Protein AF-0000000069143163 (afdb_homodimer)

Radius of gyration: 19.83 Å; Cα contacts (8 Å, |Δi|>4): 509; chains: 2; bounding box: 56×60×45 Å

Organism: Gadus morhua (NCBI:txid8049)

InterPro domains:
  IPR002759 RNase P subunit Pop5/Rpp14/Rnp2-like [PF01900] (7-114)
  IPR016819 Ribonuclease P/MRP protein subunit Pop5 [PIRSF023803] (1-152)
  IPR038085 RNase P subunit Pop5/Rpp14/Rnp2-like domain superfamily [G3DSA:3.30.70.3250] (1-120)
  IPR038085 RNase P subunit Pop5/Rpp14/Rnp2-like domain superfamily [SSF160350] (1-119)

Sequence (320 aa):
MVRVKSRYLLCEINISVPSNRLLLEDRPIFSAVKDAVASMHGDYGAAQCSIGFSVKYVNALTGIMLIRCPKSSYRLIWSALPFVTSVELKGRKIPLFLNCLHVGGTIRTCQKFLVRYNTQQLHRMLPQCKTTDEKTHVRRAILRSSTKMLKGKEHKDESDMVRVKSRYLLCEINISVPSNRLLLEDRPIFSAVKDAVASMHGDYGAAQCSIGFSVKYVNALTGIMLIRCPKSSYRLIWSALPFVTSVELKGRKIPLFLNCLHVGGTIRTCQKFLVRYNTQQLHRMLPQCKTTDEKTHVRRAILRSSTKMLKGKEHKDESD

Secondary structure (DSSP, 8-state):
-----EEEEEEEEE-SSGGGGGG--HHHHHHHHHHHHHHHHHHHHHHHHHSS-EEEEEETTTTEEEEEEEGGGHHHHHHHGGG--EEEETTEEEE-EEEEEEEESSHHHHHHHHHHHHHHHHHHHGGG--SHHHHHHHHHHHHHHHHHHHHHHHHHTTT-/-----EEEEEEEEE-SSGGGGGG--HHHHHHHHHHHHHHHHHHHHHHHHTSS-EEEEEETTTTEEEEEEEGGGHHHHHHHGGG--EEEETTEEEE-EEEEEEEESSHHHHHHHHHHHHHHHHHHHGGG--SHHHHHHHHHHHHHHHHHHHHHHHHHHTT-

Foldseek 3Di:
DPPFFKKKWKKAKFAPDLVCLVQDDFVQVLVLLLVLLCVVPNPVSNVQCVPFWGWLDAQSNRRITMIMGGPVCVVSSVVSQQVRQWTQGPNDTGGIGMGTDDMDRDLVVVLVVLVVVLVVVLVVCQVVDDDPVSNVSSVVSSVVVSVVSVVSVVVVVVVD/DPPFFKKKWKKAKFAPDLVCLVQDDFVQVLVLLLVLLCVVPNPVSNVQCVPFWGWLDAQSNGRITMIMGGPVCVVSSVVRQQVRQWTAGPNDTGGIGMDGDDMDRDLVVVLVVLVVVLVVVLVVCQVVDDDPVSNVSSNVSSVVVSVVSVVSVVVVVVVD

pLDDT: mean 88.45, std 13.36, range [34.38, 97.94]

Solvent-accessible surface area (backbone atoms only — not comparable to full-atom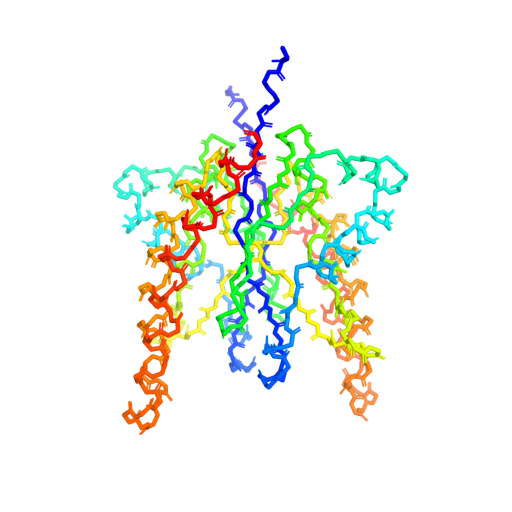 values): 17149 Å² total; per-residue (Å²): 127,83,78,74,59,47,29,28,40,34,30,37,50,45,54,89,56,67,80,60,32,72,66,60,54,60,66,40,49,46,51,32,50,43,52,28,18,25,72,74,51,34,68,63,35,39,54,52,48,72,49,66,43,44,64,70,41,74,37,35,83,71,23,41,33,35,35,36,23,33,53,90,49,38,65,61,52,55,65,22,38,73,64,30,53,46,34,61,49,96,89,36,81,42,63,35,40,46,41,65,66,45,81,23,77,41,69,65,56,43,38,57,49,40,46,56,50,41,53,53,48,47,66,64,48,48,79,72,43,88,45,68,66,52,38,50,48,53,51,50,48,48,58,47,52,50,55,46,65,54,50,54,50,64,60,52,62,68,71,103,126,82,79,74,57,48,28,28,41,34,31,38,49,45,52,88,56,67,81,56,32,73,66,60,56,56,64,42,50,45,51,33,50,43,50,29,20,25,72,74,50,34,70,62,35,38,54,51,48,72,50,65,45,45,64,70,41,73,38,35,84,71,23,40,32,34,34,37,24,32,52,91,50,37,65,59,52,56,62,22,39,73,64,31,54,48,34,61,50,95,91,36,79,43,61,34,40,48,43,65,66,44,81,22,76,41,69,67,55,42,42,57,50,39,48,56,49,41,53,53,49,48,67,64,48,50,77,71,43,90,44,68,68,53,37,50,51,53,52,49,46,48,57,48,52,50,58,46,65,55,51,53,49,63,60,51,62,69,71,101

Nearest PDB structures (foldseek):
  6ahu-assembly1_E  TM=8.280E-01  e=4.852E-15  Homo sapiens
  7c7a-assembly1_E  TM=8.354E-01  e=6.011E-10  Saccharomyces cerevisiae S288C
  6w6v-assembly1_E  TM=7.276E-01  e=1.226E-09  Saccharomyces cerevisiae S288C
  6ahu-assembly1_H  TM=7.963E-01  e=3.781E-06  Homo sapiens
  1q2l-assembly1_A  TM=2.413E-01  e=3.857E-01  Escherichia coli str. K-12 substr. W3110

Structure (mmCIF, N/CA/C/O backbone):
data_AF-0000000069143163-model_v1
#
loop_
_entity.id
_entity.type
_entity.pdbx_description
1 polymer 'Ribonuclease P/MRP protein subunit POP5'
#
loop_
_atom_site.group_PDB
_atom_site.id
_atom_site.type_symbol
_atom_site.label_atom_id
_atom_site.label_alt_id
_atom_site.label_comp_id
_atom_site.label_asym_id
_atom_site.label_entity_id
_atom_site.label_seq_id
_atom_site.pdbx_PDB_ins_code
_atom_site.Cartn_x
_atom_site.Cartn_y
_atom_site.Cartn_z
_atom_site.occupancy
_atom_site.B_iso_or_equiv
_atom_site.auth_seq_id
_atom_site.auth_comp_id
_atom_site.auth_asym_id
_atom_site.auth_atom_id
_atom_site.pdbx_PDB_model_num
ATOM 1 N N . MET A 1 1 ? 28.953 -1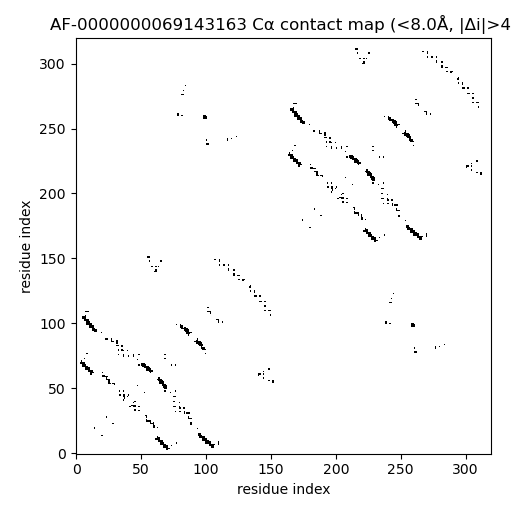5.82 -10.555 1 46.81 1 MET A N 1
ATOM 2 C CA . MET A 1 1 ? 27.609 -15.414 -10.961 1 46.81 1 MET A CA 1
ATOM 3 C C . MET A 1 1 ? 27.234 -14.07 -10.336 1 46.81 1 MET A C 1
ATOM 5 O O . MET A 1 1 ? 27.438 -13.859 -9.141 1 46.81 1 MET A O 1
ATOM 9 N N . VAL A 1 2 ? 27.25 -13.031 -11.125 1 61.03 2 VAL A N 1
ATOM 10 C CA . VAL A 1 2 ? 27 -11.695 -10.586 1 61.03 2 VAL A CA 1
ATOM 11 C C . VAL A 1 2 ? 25.703 -11.688 -9.789 1 61.03 2 VAL A C 1
ATOM 13 O O . VAL A 1 2 ? 24.656 -12.086 -10.297 1 61.03 2 VAL A O 1
ATOM 16 N N . ARG A 1 3 ? 25.922 -11.703 -8.625 1 69.62 3 ARG A N 1
ATOM 17 C CA . ARG A 1 3 ? 24.75 -11.656 -7.758 1 69.62 3 ARG A CA 1
ATOM 18 C C . ARG A 1 3 ? 23.797 -10.531 -8.172 1 69.62 3 ARG A C 1
ATOM 20 O O . ARG A 1 3 ? 24.172 -9.359 -8.133 1 69.62 3 ARG A O 1
ATOM 27 N N . VAL A 1 4 ? 22.781 -10.852 -8.828 1 82.25 4 VAL A N 1
ATOM 28 C CA . VAL A 1 4 ? 21.781 -9.859 -9.227 1 82.25 4 VAL A CA 1
ATOM 29 C C . VAL A 1 4 ? 20.969 -9.422 -8.016 1 82.25 4 VAL A C 1
ATOM 31 O O . VAL A 1 4 ? 20.422 -10.258 -7.285 1 82.25 4 VAL A O 1
ATOM 34 N N . LYS A 1 5 ? 21.156 -8.203 -7.688 1 93.06 5 LYS A N 1
ATOM 35 C CA . LYS A 1 5 ? 20.375 -7.641 -6.59 1 93.06 5 LYS A CA 1
ATOM 36 C C . LYS A 1 5 ? 18.875 -7.738 -6.875 1 93.06 5 LYS A C 1
ATOM 38 O O . LYS A 1 5 ? 18.453 -7.641 -8.023 1 93.06 5 LYS A O 1
ATOM 43 N N . SER A 1 6 ? 18.094 -8 -5.824 1 95.62 6 SER A N 1
ATOM 44 C CA . SER A 1 6 ? 16.641 -8.156 -5.961 1 95.62 6 SER A CA 1
ATOM 45 C C . SER A 1 6 ? 15.898 -7.102 -5.156 1 95.62 6 SER A C 1
ATOM 47 O O . SER A 1 6 ? 16.469 -6.457 -4.277 1 95.62 6 SER A O 1
ATOM 49 N N . ARG A 1 7 ? 14.688 -6.836 -5.633 1 97.31 7 ARG A N 1
ATOM 50 C CA . ARG A 1 7 ? 13.703 -6.102 -4.848 1 97.31 7 ARG A CA 1
ATOM 51 C C . ARG A 1 7 ? 12.508 -6.984 -4.496 1 97.31 7 ARG A C 1
ATOM 53 O O . ARG A 1 7 ? 12.172 -7.906 -5.242 1 97.31 7 ARG A O 1
ATOM 60 N N . TYR A 1 8 ? 12 -6.629 -3.348 1 96.94 8 TYR A N 1
ATOM 61 C CA . TYR A 1 8 ? 10.82 -7.328 -2.848 1 96.94 8 TYR A CA 1
ATOM 62 C C . TYR A 1 8 ? 9.648 -6.375 -2.695 1 96.94 8 TYR A C 1
ATOM 64 O O . TYR A 1 8 ? 9.742 -5.371 -1.984 1 96.94 8 TYR A O 1
ATOM 72 N N . LEU A 1 9 ? 8.586 -6.676 -3.393 1 97.81 9 LEU A N 1
ATOM 73 C CA . LEU A 1 9 ? 7.359 -5.891 -3.318 1 97.81 9 LEU A CA 1
ATOM 74 C C . LEU A 1 9 ? 6.332 -6.578 -2.428 1 97.81 9 LEU A C 1
ATOM 76 O O . LEU A 1 9 ? 5.863 -7.676 -2.742 1 97.81 9 LEU A O 1
ATOM 80 N N . LEU A 1 10 ? 6.055 -5.957 -1.292 1 97.94 10 LEU A N 1
ATOM 81 C CA . LEU A 1 10 ? 4.961 -6.387 -0.427 1 97.94 10 LEU A CA 1
ATOM 82 C C . LEU A 1 10 ? 3.637 -5.789 -0.886 1 97.94 10 LEU A C 1
ATOM 84 O O . LEU A 1 10 ? 3.473 -4.566 -0.889 1 97.94 10 LEU A O 1
ATOM 88 N N . CYS A 1 11 ? 2.682 -6.664 -1.212 1 97.38 11 CYS A N 1
ATOM 89 C CA . CYS A 1 11 ? 1.434 -6.195 -1.807 1 97.38 11 CYS A CA 1
ATOM 90 C C . CYS A 1 11 ? 0.229 -6.77 -1.07 1 97.38 11 CYS A C 1
ATOM 92 O O . CYS A 1 11 ? 0.362 -7.73 -0.308 1 97.38 11 CYS A O 1
ATOM 94 N N . GLU A 1 12 ? -0.863 -6.141 -1.276 1 95.62 12 GLU A N 1
ATOM 95 C CA . GLU A 1 12 ? -2.176 -6.605 -0.833 1 95.62 12 GLU A CA 1
ATOM 96 C C . GLU A 1 12 ? -3.113 -6.82 -2.018 1 95.62 12 GLU A C 1
ATOM 98 O O . GLU A 1 12 ? -3.236 -5.953 -2.883 1 95.62 12 GLU A O 1
ATOM 103 N N . ILE A 1 13 ? -3.727 -7.945 -2.027 1 95.38 13 ILE A N 1
ATOM 104 C CA . ILE A 1 13 ? -4.734 -8.281 -3.027 1 95.38 13 ILE A CA 1
ATOM 105 C C . ILE A 1 13 ? -6.125 -7.945 -2.492 1 95.38 13 ILE A C 1
ATOM 107 O O . ILE A 1 13 ? -6.527 -8.445 -1.438 1 95.38 13 ILE A O 1
ATOM 111 N N . ASN A 1 14 ? -6.824 -7.148 -3.182 1 91.19 14 ASN A N 1
ATOM 112 C CA . ASN A 1 14 ? -8.18 -6.766 -2.789 1 91.19 14 ASN A CA 1
ATOM 113 C C . ASN A 1 14 ? -9.227 -7.414 -3.688 1 91.19 14 ASN A C 1
ATOM 115 O O . ASN A 1 14 ? -9.266 -7.16 -4.891 1 91.19 14 ASN A O 1
ATOM 119 N N . ILE A 1 15 ? -10 -8.211 -3.07 1 89.56 15 ILE A N 1
ATOM 120 C CA . ILE A 1 15 ? -11.102 -8.891 -3.752 1 89.56 15 ILE A CA 1
ATOM 121 C C . ILE A 1 15 ? -12.43 -8.492 -3.121 1 89.56 15 ILE A C 1
ATOM 123 O O . ILE A 1 15 ? -12.57 -8.508 -1.896 1 89.56 15 ILE A O 1
ATOM 127 N N . SER A 1 16 ? -13.367 -8.117 -3.938 1 81.38 16 SER A N 1
ATOM 128 C CA . SER A 1 16 ? -14.633 -7.59 -3.432 1 81.38 16 SER A CA 1
ATOM 129 C C . SER A 1 16 ? -15.469 -8.688 -2.783 1 81.38 16 SER A C 1
ATOM 131 O O . SER A 1 16 ? -16.203 -8.438 -1.822 1 81.38 16 SER A O 1
ATOM 133 N N . VAL A 1 17 ? -15.383 -9.938 -3.301 1 85.62 17 VAL A N 1
ATOM 134 C CA . VAL A 1 17 ? -16.109 -11.07 -2.732 1 85.62 17 VAL A CA 1
ATOM 135 C C . VAL A 1 17 ? -15.172 -11.906 -1.864 1 85.62 17 VAL A C 1
ATOM 137 O O . VAL A 1 17 ? -14.359 -12.68 -2.381 1 85.62 17 VAL A O 1
ATOM 140 N N . PRO A 1 18 ? -15.359 -11.891 -0.601 1 81.56 18 PRO A N 1
ATOM 141 C CA . PRO A 1 18 ? -14.398 -12.477 0.332 1 81.56 18 PRO A CA 1
ATOM 142 C C . PRO A 1 18 ? -14.227 -13.977 0.132 1 81.56 18 PRO A C 1
ATOM 144 O O . PRO A 1 18 ? -13.117 -14.508 0.306 1 81.56 18 PRO A O 1
ATOM 147 N N . SER A 1 19 ? -15.25 -14.633 -0.234 1 85.5 19 SER A N 1
ATOM 148 C CA . SER A 1 19 ? -15.148 -16.078 -0.41 1 85.5 19 SER A CA 1
ATOM 149 C C . SER A 1 19 ? -14.188 -16.438 -1.539 1 85.5 19 SER A C 1
ATOM 151 O O . SER A 1 19 ? -13.633 -17.531 -1.566 1 85.5 19 SER A O 1
ATOM 153 N N . ASN A 1 20 ? -13.945 -15.531 -2.48 1 89.75 20 ASN A N 1
ATOM 154 C CA . ASN A 1 20 ? -13.031 -15.766 -3.598 1 89.75 20 ASN A CA 1
ATOM 155 C C . ASN A 1 20 ? -11.578 -15.703 -3.154 1 89.75 20 ASN A C 1
ATOM 157 O O . ASN A 1 20 ? -10.688 -16.172 -3.863 1 89.75 20 ASN A O 1
ATOM 161 N N . ARG A 1 21 ? -11.328 -15.164 -1.945 1 86.38 21 ARG A N 1
ATOM 162 C CA . ARG A 1 21 ? -9.969 -14.992 -1.44 1 86.38 21 ARG A CA 1
ATOM 163 C C . ARG A 1 21 ? -9.289 -16.344 -1.225 1 86.38 21 ARG A C 1
ATOM 165 O O . ARG A 1 21 ? -8.086 -16.484 -1.457 1 86.38 21 ARG A O 1
ATOM 172 N N . LEU A 1 22 ? -10.055 -17.281 -0.914 1 86.12 22 LEU A N 1
ATOM 173 C CA . LEU A 1 22 ? -9.5 -18.594 -0.605 1 86.12 22 LEU A CA 1
ATOM 174 C C . LEU A 1 22 ? -9.031 -19.297 -1.874 1 86.12 22 LEU A C 1
ATOM 176 O O . LEU A 1 22 ? -8.289 -20.281 -1.807 1 86.12 22 LEU A O 1
ATOM 180 N N . LEU A 1 23 ? -9.398 -18.766 -2.984 1 90.5 23 LEU A N 1
ATOM 181 C CA . LEU A 1 23 ? -9.062 -19.375 -4.262 1 90.5 23 LEU A CA 1
ATOM 182 C C . LEU A 1 23 ? -7.723 -18.875 -4.781 1 90.5 23 LEU A C 1
ATOM 184 O O . LEU A 1 23 ? -7.16 -19.438 -5.727 1 90.5 23 LEU A O 1
ATOM 188 N N . LEU A 1 24 ? -7.121 -17.922 -4.098 1 91.56 24 LEU A N 1
ATOM 189 C CA . LEU A 1 24 ? -5.922 -17.266 -4.605 1 91.56 24 LEU A CA 1
ATOM 190 C C . LEU A 1 24 ? -4.742 -18.234 -4.629 1 91.56 24 LEU A C 1
ATOM 192 O O . LEU A 1 24 ? -4.531 -18.984 -3.678 1 91.56 24 LEU A O 1
ATOM 196 N N . GLU A 1 25 ? -4.117 -18.172 -5.844 1 92.19 25 GLU A N 1
ATOM 197 C CA . GLU A 1 25 ? -2.916 -18.984 -6.043 1 92.19 25 GLU A CA 1
ATOM 198 C C . GLU A 1 25 ? -1.804 -18.156 -6.695 1 92.19 25 GLU A C 1
ATOM 200 O O . GLU A 1 25 ? -2.074 -17.172 -7.379 1 92.19 25 GLU A O 1
ATOM 205 N N . ASP A 1 26 ? -0.485 -18.703 -6.562 1 92.69 26 ASP A N 1
ATOM 206 C CA . ASP A 1 26 ? 0.69 -17.969 -7.027 1 92.69 26 ASP A CA 1
ATOM 207 C C . ASP A 1 26 ? 0.716 -17.891 -8.555 1 92.69 26 ASP A C 1
ATOM 209 O O . ASP A 1 26 ? 0.963 -16.828 -9.117 1 92.69 26 ASP A O 1
ATOM 213 N N . ARG A 1 27 ? 0.391 -18.922 -9.258 1 94.25 27 ARG A N 1
ATOM 214 C CA . ARG A 1 27 ? 0.583 -19 -10.703 1 94.25 27 ARG A CA 1
ATOM 215 C C . ARG A 1 27 ? -0.361 -18.047 -11.43 1 94.25 27 ARG A C 1
ATOM 217 O O . ARG A 1 27 ? 0.059 -17.297 -12.32 1 94.25 27 ARG A O 1
ATOM 224 N N . PRO A 1 28 ? -1.67 -18.078 -11.062 1 96 28 PRO A N 1
ATOM 225 C CA . PRO A 1 28 ? -2.566 -17.141 -11.734 1 96 28 PRO A CA 1
ATOM 226 C C . PRO A 1 28 ? -2.182 -15.68 -11.484 1 96 28 PRO A C 1
ATOM 228 O O . PRO A 1 28 ? -2.322 -14.844 -12.375 1 96 28 PRO A O 1
ATOM 231 N N . ILE A 1 29 ? -1.688 -15.422 -10.312 1 96.31 29 ILE A N 1
ATOM 232 C CA . ILE A 1 29 ? -1.286 -14.062 -9.992 1 96.31 29 ILE A CA 1
ATOM 233 C C . ILE A 1 29 ? -0.047 -13.68 -10.797 1 96.31 29 ILE A C 1
ATOM 235 O O . ILE A 1 29 ? 0.038 -12.57 -11.336 1 96.31 29 ILE A O 1
ATOM 239 N N . PHE A 1 30 ? 0.883 -14.586 -10.891 1 96.75 30 PHE A N 1
ATOM 240 C CA . PHE A 1 30 ? 2.074 -14.391 -11.711 1 96.75 30 PHE A CA 1
ATOM 241 C C . PHE A 1 30 ? 1.692 -14.047 -13.148 1 96.75 30 PHE A C 1
ATOM 243 O O . PHE A 1 30 ? 2.211 -13.086 -13.711 1 96.75 30 PHE A O 1
ATOM 250 N N . SER A 1 31 ? 0.806 -14.766 -13.742 1 96.56 31 SER A N 1
ATOM 251 C CA . SER A 1 31 ? 0.376 -14.57 -15.125 1 96.56 31 SER A CA 1
ATOM 252 C C . SER A 1 31 ? -0.322 -13.227 -15.297 1 96.56 31 SER A C 1
ATOM 254 O O . SER A 1 31 ? -0.101 -12.531 -16.297 1 96.56 31 SER A O 1
ATOM 256 N N . ALA A 1 32 ? -1.157 -12.922 -14.312 1 97.25 32 ALA A N 1
ATOM 257 C CA . ALA A 1 32 ? -1.884 -11.664 -14.383 1 97.25 32 ALA A CA 1
ATOM 258 C C . ALA A 1 32 ? -0.925 -10.477 -14.344 1 97.25 32 ALA A C 1
ATOM 260 O O . ALA A 1 32 ? -1.095 -9.508 -15.086 1 97.25 32 ALA A O 1
ATOM 261 N N . VAL A 1 33 ? 0.103 -10.562 -13.547 1 97.75 33 VAL A N 1
ATOM 262 C CA . VAL A 1 33 ? 1.081 -9.484 -13.438 1 97.75 33 VAL A CA 1
ATOM 263 C C . VAL A 1 33 ? 1.921 -9.414 -14.711 1 97.75 33 VAL A C 1
ATOM 265 O O . VAL A 1 33 ? 2.156 -8.328 -15.25 1 97.75 33 VAL A O 1
ATOM 268 N N . LYS A 1 34 ? 2.32 -10.555 -15.172 1 97.06 34 LYS A N 1
ATOM 269 C CA . LYS A 1 34 ? 3.096 -10.609 -16.406 1 97.06 34 LYS A CA 1
ATOM 270 C C . LYS A 1 34 ? 2.322 -10 -17.578 1 97.06 34 LYS A C 1
ATOM 272 O O . LYS A 1 34 ? 2.887 -9.242 -18.375 1 97.06 34 LYS A O 1
ATOM 277 N N . ASP A 1 35 ? 1.05 -10.305 -17.688 1 97.12 35 ASP A N 1
ATOM 278 C CA . ASP A 1 35 ? 0.199 -9.773 -18.734 1 97.12 35 ASP A CA 1
ATOM 279 C C . ASP A 1 35 ? 0.077 -8.25 -18.641 1 97.12 35 ASP A C 1
ATOM 281 O O . ASP A 1 35 ? 0.105 -7.551 -19.641 1 97.12 35 ASP A O 1
ATOM 285 N N . ALA A 1 36 ? -0.048 -7.805 -17.391 1 97.38 36 ALA A N 1
ATOM 286 C CA . ALA A 1 36 ? -0.141 -6.363 -17.172 1 97.38 36 ALA A CA 1
ATOM 287 C C . ALA A 1 36 ? 1.162 -5.664 -17.562 1 97.38 36 ALA A C 1
ATOM 289 O O . ALA A 1 36 ? 1.146 -4.605 -18.188 1 97.38 36 ALA A O 1
ATOM 290 N N . VAL A 1 37 ? 2.254 -6.223 -17.297 1 97.69 37 VAL A N 1
ATOM 291 C CA . VAL A 1 37 ? 3.561 -5.664 -17.625 1 97.69 37 VAL A CA 1
ATOM 292 C C . VAL A 1 37 ? 3.748 -5.652 -19.141 1 97.69 37 VAL A C 1
ATOM 294 O O . VAL A 1 37 ? 4.223 -4.664 -19.703 1 97.69 37 VAL A O 1
ATOM 297 N N . ALA A 1 38 ? 3.371 -6.727 -19.75 1 97.5 38 ALA A N 1
ATOM 298 C CA . ALA A 1 38 ? 3.477 -6.82 -21.203 1 97.5 38 ALA A CA 1
ATOM 299 C C . ALA A 1 38 ? 2.602 -5.773 -21.891 1 97.5 38 ALA A C 1
ATOM 301 O O . ALA A 1 38 ? 3.014 -5.16 -22.875 1 97.5 38 ALA A O 1
ATOM 302 N N . SER A 1 39 ? 1.425 -5.598 -21.406 1 96.38 39 SER A N 1
ATOM 303 C CA . SER A 1 39 ? 0.498 -4.621 -21.969 1 96.38 39 SER A CA 1
ATOM 304 C C . SER A 1 39 ? 1.031 -3.199 -21.812 1 96.38 39 SER A C 1
ATOM 306 O O . SER A 1 39 ? 0.866 -2.371 -22.719 1 96.38 39 SER A O 1
ATOM 308 N N . MET A 1 40 ? 1.711 -2.943 -20.719 1 94.44 40 MET A N 1
ATOM 309 C CA . MET A 1 40 ? 2.143 -1.584 -20.406 1 94.44 40 MET A CA 1
ATOM 310 C C . MET A 1 40 ? 3.512 -1.296 -21 1 94.44 40 MET A C 1
ATOM 312 O O . MET A 1 40 ? 3.777 -0.177 -21.453 1 94.44 40 MET A O 1
ATOM 316 N N . HIS A 1 41 ? 4.32 -2.318 -20.984 1 95.75 41 HIS A N 1
ATOM 317 C CA . HIS A 1 41 ? 5.719 -2.064 -21.312 1 95.75 41 HIS A CA 1
ATOM 318 C C . HIS A 1 41 ? 6.164 -2.898 -22.5 1 95.75 41 HIS A C 1
ATOM 320 O O . HIS A 1 41 ? 7.352 -2.932 -22.844 1 95.75 41 HIS A O 1
ATOM 326 N N . GLY A 1 42 ? 5.336 -3.678 -23.062 1 96.31 42 GLY A N 1
ATOM 327 C CA . GLY A 1 42 ? 5.617 -4.43 -24.281 1 96.31 42 GLY A CA 1
ATOM 328 C C . GLY A 1 42 ? 6.504 -5.637 -24.047 1 96.31 42 GLY A C 1
ATOM 329 O O . GLY A 1 42 ? 6.539 -6.18 -22.938 1 96.31 42 GLY A O 1
ATOM 330 N N . ASP A 1 43 ? 7.207 -5.941 -25.141 1 95.25 43 ASP A N 1
ATOM 331 C CA . ASP A 1 43 ? 8.07 -7.121 -25.141 1 95.25 43 ASP A CA 1
ATOM 332 C C . ASP A 1 43 ? 9.227 -6.949 -24.156 1 95.25 43 ASP A C 1
ATOM 334 O O . ASP A 1 43 ? 9.688 -7.918 -23.547 1 95.25 43 ASP A O 1
ATOM 338 N N . TYR A 1 44 ? 9.578 -5.812 -24.109 1 94.69 44 TYR A N 1
ATOM 339 C CA . TYR A 1 44 ? 10.664 -5.539 -23.172 1 94.69 44 TYR A CA 1
ATOM 340 C C . TYR A 1 44 ? 10.258 -5.879 -21.734 1 94.69 44 TYR A C 1
ATOM 342 O O . TYR A 1 44 ? 10.984 -6.586 -21.031 1 94.69 44 TYR A O 1
ATOM 350 N N . GLY A 1 45 ? 9.141 -5.387 -21.359 1 95.19 45 GLY A N 1
ATOM 351 C CA . GLY A 1 45 ? 8.641 -5.688 -20.031 1 95.19 45 GLY A CA 1
ATOM 352 C C . GLY A 1 45 ? 8.414 -7.172 -19.797 1 95.19 45 GLY A C 1
ATOM 353 O O . GLY A 1 45 ? 8.781 -7.707 -18.75 1 95.19 45 GLY A O 1
ATOM 354 N N . ALA A 1 46 ? 7.855 -7.785 -20.766 1 94.56 46 ALA A N 1
ATOM 355 C CA . ALA A 1 46 ? 7.586 -9.219 -20.672 1 94.56 46 ALA A CA 1
ATOM 356 C C . ALA A 1 46 ? 8.875 -10.008 -20.469 1 94.56 46 ALA A C 1
ATOM 358 O O . ALA A 1 46 ? 8.906 -10.961 -19.688 1 94.56 46 ALA A O 1
ATOM 359 N N . ALA A 1 47 ? 9.93 -9.664 -21.172 1 94.44 47 ALA A N 1
ATOM 360 C CA . ALA A 1 47 ? 11.227 -10.328 -21.031 1 94.44 47 ALA A CA 1
ATOM 361 C C . ALA A 1 47 ? 11.797 -10.141 -19.625 1 94.44 47 ALA A C 1
ATOM 363 O O . ALA A 1 47 ? 12.383 -11.07 -19.062 1 94.44 47 ALA A O 1
ATOM 364 N N . GLN A 1 48 ? 11.617 -8.961 -19.094 1 90.62 48 GLN A N 1
ATOM 365 C CA . GLN A 1 48 ? 12.117 -8.688 -17.75 1 90.62 48 GLN A CA 1
ATOM 366 C C . GLN A 1 48 ? 11.406 -9.555 -16.703 1 90.62 48 GLN A C 1
ATOM 368 O O . GLN A 1 48 ? 12.016 -9.953 -15.711 1 90.62 48 GLN A O 1
ATOM 373 N N . CYS A 1 49 ? 10.141 -9.789 -16.938 1 90.44 49 CYS A N 1
ATOM 374 C CA . CYS A 1 49 ? 9.375 -10.602 -15.992 1 90.44 49 CYS A CA 1
ATOM 375 C C . CYS A 1 49 ? 9.789 -12.062 -16.078 1 90.44 49 CYS A C 1
ATOM 377 O O . CYS A 1 49 ? 9.531 -12.844 -15.148 1 90.44 49 CYS A O 1
ATOM 379 N N . SER A 1 50 ? 10.43 -12.438 -17.109 1 89.75 50 SER A N 1
ATOM 380 C CA . SER A 1 50 ? 10.828 -13.836 -17.281 1 89.75 50 SER A CA 1
ATOM 381 C C . SER A 1 50 ? 12.141 -14.125 -16.562 1 89.75 50 SER A C 1
ATOM 383 O O . SER A 1 50 ? 12.5 -15.289 -16.359 1 89.75 50 SER A O 1
ATOM 385 N N . ILE A 1 51 ? 12.758 -13.031 -16.188 1 89 51 ILE A N 1
ATOM 386 C CA . ILE A 1 51 ? 14.055 -13.219 -15.539 1 89 51 ILE A CA 1
ATOM 387 C C . ILE A 1 51 ? 13.984 -12.727 -14.094 1 89 51 ILE A C 1
ATOM 389 O O . ILE A 1 51 ? 13.953 -11.516 -13.844 1 89 51 ILE A O 1
ATOM 393 N N . GLY A 1 52 ? 13.891 -13.578 -13.125 1 90.94 52 GLY A N 1
ATOM 394 C CA . GLY A 1 52 ? 14.078 -13.188 -11.734 1 90.94 52 GLY A CA 1
ATOM 395 C C . GLY A 1 52 ? 12.781 -12.789 -11.055 1 90.94 52 GLY A C 1
ATOM 396 O O . GLY A 1 52 ? 12.75 -12.586 -9.836 1 90.94 52 GLY A O 1
ATOM 397 N N . PHE A 1 53 ? 11.734 -12.664 -11.828 1 95.31 53 PHE A N 1
ATOM 398 C CA . PHE A 1 53 ? 10.43 -12.336 -11.266 1 95.31 53 PHE A CA 1
ATOM 399 C C . PHE A 1 53 ? 9.75 -13.586 -10.719 1 95.31 53 PHE A C 1
ATOM 401 O O . PHE A 1 53 ? 9.75 -14.633 -11.375 1 95.31 53 PHE A O 1
ATOM 408 N N . SER A 1 54 ? 9.195 -13.492 -9.508 1 95.69 54 SER A N 1
ATOM 409 C CA . SER A 1 54 ? 8.461 -14.602 -8.906 1 95.69 54 SER A CA 1
ATOM 410 C C . SER A 1 54 ? 7.512 -14.109 -7.82 1 95.69 54 SER A C 1
ATOM 412 O O . SER A 1 54 ? 7.758 -13.07 -7.199 1 95.69 54 SER A O 1
ATOM 414 N N . VAL A 1 55 ? 6.453 -14.844 -7.699 1 96.19 55 VAL A N 1
ATOM 415 C CA . VAL A 1 55 ? 5.594 -14.695 -6.531 1 96.19 55 VAL A CA 1
ATOM 416 C C . VAL A 1 55 ? 6.059 -15.625 -5.414 1 96.19 55 VAL A C 1
ATOM 418 O O . VAL A 1 55 ? 5.906 -16.844 -5.512 1 96.19 55 VAL A O 1
ATOM 421 N N . LYS A 1 56 ? 6.523 -15.016 -4.336 1 94.38 56 LYS A N 1
ATOM 422 C CA . LYS A 1 56 ? 7.219 -15.781 -3.309 1 94.38 56 LYS A CA 1
ATOM 423 C C . LYS A 1 56 ? 6.254 -16.25 -2.219 1 94.38 56 LYS A C 1
ATOM 425 O O . LYS A 1 56 ? 6.523 -17.219 -1.518 1 94.38 56 LYS A O 1
ATOM 430 N N . TYR A 1 57 ? 5.188 -15.57 -2.17 1 92.25 57 TYR A N 1
ATOM 431 C CA . TYR A 1 57 ? 4.266 -15.828 -1.071 1 92.25 57 TYR A CA 1
ATOM 432 C C . TYR A 1 57 ? 2.885 -15.258 -1.371 1 92.25 57 TYR A C 1
ATOM 434 O O . TYR A 1 57 ? 2.768 -14.156 -1.919 1 92.25 57 TYR A O 1
ATOM 442 N N . VAL A 1 58 ? 1.919 -16.016 -0.972 1 92.69 58 VAL A N 1
ATOM 443 C CA . VAL A 1 58 ? 0.543 -15.539 -1.003 1 92.69 58 VAL A CA 1
ATOM 444 C C . VAL A 1 58 ? -0.219 -16.062 0.211 1 92.69 58 VAL A C 1
ATOM 446 O O . VAL A 1 58 ? -0.242 -17.266 0.46 1 92.69 58 VAL A O 1
ATOM 449 N N . ASN A 1 59 ? -0.814 -15.195 0.902 1 89.19 59 ASN A N 1
ATOM 450 C CA . ASN A 1 59 ? -1.762 -15.539 1.957 1 89.19 59 ASN A CA 1
ATOM 451 C C . ASN A 1 59 ? -3.201 -15.273 1.526 1 89.19 59 ASN A C 1
ATOM 453 O O . ASN A 1 59 ? -3.652 -14.125 1.532 1 89.19 59 ASN A O 1
ATOM 457 N N . ALA A 1 60 ? -3.85 -16.281 1.339 1 86.62 60 ALA A N 1
ATOM 458 C CA . ALA A 1 60 ? -5.191 -16.156 0.778 1 86.62 60 ALA A CA 1
ATOM 459 C C . ALA A 1 60 ? -6.16 -15.555 1.797 1 86.62 60 ALA A C 1
ATOM 461 O O . ALA A 1 60 ? -7.141 -14.906 1.425 1 86.62 60 ALA A O 1
ATOM 462 N N . LEU A 1 61 ? -5.938 -15.719 2.92 1 83 61 LEU A N 1
ATOM 463 C CA . LEU A 1 61 ? -6.84 -15.25 3.965 1 83 61 LEU A CA 1
ATOM 464 C C . LEU A 1 61 ? -6.77 -13.727 4.098 1 83 61 LEU A C 1
ATOM 466 O O . LEU A 1 61 ? -7.801 -13.062 4.199 1 83 61 LEU A O 1
ATOM 470 N N . THR A 1 62 ? -5.582 -13.164 4.16 1 86.69 62 THR A N 1
ATOM 471 C CA . THR A 1 62 ? -5.406 -11.727 4.375 1 86.69 62 THR A CA 1
ATOM 472 C C . THR A 1 62 ? -5.254 -11 3.045 1 86.69 62 THR A C 1
ATOM 474 O O . THR A 1 62 ? -5.422 -9.781 2.979 1 86.69 62 THR A O 1
ATOM 477 N N . GLY A 1 63 ? -4.902 -11.789 1.982 1 91.75 63 GLY A N 1
ATOM 478 C CA . GLY A 1 63 ? -4.637 -11.18 0.69 1 91.75 63 GLY A CA 1
ATOM 479 C C . GLY A 1 63 ? -3.227 -10.633 0.567 1 91.75 63 GLY A C 1
ATOM 480 O O . GLY A 1 63 ? -2.898 -9.961 -0.413 1 91.75 63 GLY A O 1
ATOM 481 N N . ILE A 1 64 ? -2.361 -10.906 1.549 1 94.69 64 ILE A N 1
ATOM 482 C CA . ILE A 1 64 ? -0.983 -10.43 1.517 1 94.69 64 ILE A CA 1
ATOM 483 C C . ILE A 1 64 ? -0.159 -11.289 0.563 1 94.69 64 ILE A C 1
ATOM 485 O O . ILE A 1 64 ? -0.294 -12.516 0.55 1 94.69 64 ILE A O 1
ATOM 489 N N . MET A 1 65 ? 0.678 -10.617 -0.256 1 96.06 65 MET A N 1
ATOM 490 C CA . MET A 1 65 ? 1.537 -11.312 -1.211 1 96.06 65 MET A CA 1
ATOM 491 C C . MET A 1 65 ? 2.916 -10.664 -1.275 1 96.06 65 MET A C 1
ATOM 493 O O . MET A 1 65 ? 3.051 -9.461 -1.046 1 96.06 65 MET A O 1
ATOM 497 N N . LEU A 1 66 ? 3.943 -11.516 -1.551 1 97.06 66 LEU A N 1
ATOM 498 C CA . LEU A 1 66 ? 5.316 -11.039 -1.712 1 97.06 66 LEU A CA 1
ATOM 499 C C . LEU A 1 66 ? 5.852 -11.391 -3.096 1 97.06 66 LEU A C 1
ATOM 501 O O . LEU A 1 66 ? 5.863 -12.562 -3.482 1 97.06 66 LEU A O 1
ATOM 505 N N . ILE A 1 67 ? 6.277 -10.352 -3.805 1 97.06 67 ILE A N 1
ATOM 506 C CA . ILE A 1 67 ? 6.863 -10.508 -5.133 1 97.06 67 ILE A CA 1
ATOM 507 C C . ILE A 1 67 ? 8.359 -10.211 -5.074 1 97.06 67 ILE A C 1
ATOM 509 O O . ILE A 1 67 ? 8.789 -9.266 -4.406 1 97.06 67 ILE A O 1
ATOM 513 N N . ARG A 1 68 ? 9.125 -11.062 -5.738 1 96.88 68 ARG A N 1
ATOM 514 C CA . ARG A 1 68 ? 10.539 -10.797 -5.957 1 96.88 68 ARG A CA 1
ATOM 515 C C . ARG A 1 68 ? 10.812 -10.422 -7.41 1 96.88 68 ARG A C 1
ATOM 517 O O . ARG A 1 68 ? 10.234 -11.008 -8.328 1 96.88 68 ARG A O 1
ATOM 524 N N . CYS A 1 69 ? 11.672 -9.461 -7.645 1 96.56 69 CYS A N 1
ATOM 525 C CA . CYS A 1 69 ? 12.102 -9.078 -8.984 1 96.56 69 CYS A CA 1
ATOM 526 C C . CYS A 1 69 ? 13.492 -8.461 -8.961 1 96.56 69 CYS A C 1
ATOM 528 O O . CYS A 1 69 ? 13.984 -8.078 -7.902 1 96.56 69 CYS A O 1
ATOM 530 N N . PRO A 1 70 ? 14.133 -8.461 -10.164 1 95.94 70 PRO A N 1
ATOM 531 C CA . PRO A 1 70 ? 15.438 -7.801 -10.211 1 95.94 70 PRO A CA 1
ATOM 532 C C . PRO A 1 70 ? 15.359 -6.309 -9.883 1 95.94 70 PRO A C 1
ATOM 534 O O . PRO A 1 70 ? 14.414 -5.633 -10.297 1 95.94 70 PRO A O 1
ATOM 537 N N . LYS A 1 71 ? 16.391 -5.867 -9.141 1 96.19 71 LYS A N 1
ATOM 538 C CA . LYS A 1 71 ? 16.484 -4.453 -8.789 1 96.19 71 LYS A CA 1
ATOM 539 C C . LYS A 1 71 ? 16.391 -3.57 -10.031 1 96.19 71 LYS A C 1
ATOM 541 O O . LYS A 1 71 ? 15.797 -2.494 -9.992 1 96.19 71 LYS A O 1
ATOM 546 N N . SER A 1 72 ? 16.938 -4.051 -11.133 1 94 72 SER A N 1
ATOM 547 C CA . SER A 1 72 ? 17.031 -3.25 -12.352 1 94 72 SER A CA 1
ATOM 548 C C . SER A 1 72 ? 15.672 -3.041 -12.984 1 94 72 SER A C 1
ATOM 550 O O . SER A 1 72 ? 15.461 -2.072 -13.719 1 94 72 SER A O 1
ATOM 552 N N . SER A 1 73 ? 14.648 -3.9 -12.68 1 94.56 73 SER A N 1
ATOM 553 C CA . SER A 1 73 ? 13.391 -3.84 -13.422 1 94.56 73 SER A CA 1
ATOM 554 C C . SER A 1 73 ? 12.195 -3.742 -12.477 1 94.56 73 SER A C 1
ATOM 556 O O . SER A 1 73 ? 11.047 -3.844 -12.914 1 94.56 73 SER A O 1
ATOM 558 N N . TYR A 1 74 ? 12.414 -3.482 -11.219 1 96.12 74 TYR A N 1
ATOM 559 C CA . TYR A 1 74 ? 11.305 -3.549 -10.273 1 96.12 74 TYR A CA 1
ATOM 560 C C . TYR A 1 74 ? 10.289 -2.441 -10.547 1 96.12 74 TYR A C 1
ATOM 562 O O . TYR A 1 74 ? 9.094 -2.615 -10.305 1 96.12 74 TYR A O 1
ATOM 570 N N . ARG A 1 75 ? 10.797 -1.319 -11.094 1 94.06 75 ARG A N 1
ATOM 571 C CA . ARG A 1 75 ? 9.891 -0.206 -11.367 1 94.06 75 ARG A CA 1
ATOM 572 C C . ARG A 1 75 ? 8.898 -0.562 -12.461 1 94.06 75 ARG A C 1
ATOM 574 O O . ARG A 1 75 ? 7.75 -0.11 -12.438 1 94.06 75 ARG A O 1
ATOM 581 N N . LEU A 1 76 ? 9.367 -1.349 -13.477 1 95.62 76 LEU A N 1
ATOM 582 C CA . LEU A 1 76 ? 8.492 -1.807 -14.547 1 95.62 76 LEU A CA 1
ATOM 583 C C . LEU A 1 76 ? 7.367 -2.682 -14 1 95.62 76 LEU A C 1
ATOM 585 O O . LEU A 1 76 ? 6.203 -2.508 -14.367 1 95.62 76 LEU A O 1
ATOM 589 N N . ILE A 1 77 ? 7.711 -3.496 -13.07 1 97 77 ILE A N 1
ATOM 590 C CA . ILE A 1 77 ? 6.742 -4.41 -12.477 1 97 77 ILE A CA 1
ATOM 591 C C . ILE A 1 77 ? 5.816 -3.641 -11.531 1 97 77 ILE A C 1
ATOM 593 O O . ILE A 1 77 ? 4.594 -3.77 -11.609 1 97 77 ILE A O 1
ATOM 597 N N . TRP A 1 78 ? 6.418 -2.826 -10.742 1 96.69 78 TRP A N 1
ATOM 598 C CA . TRP A 1 78 ? 5.668 -2.023 -9.773 1 96.69 78 TRP A CA 1
ATOM 599 C C . TRP A 1 78 ? 4.633 -1.151 -10.484 1 96.69 78 TRP A C 1
ATOM 601 O O . TRP A 1 78 ? 3.48 -1.08 -10.055 1 96.69 78 TRP A O 1
ATOM 611 N N . SER A 1 79 ? 5.031 -0.495 -11.578 1 96.62 79 SER A N 1
ATOM 612 C CA . SER A 1 79 ? 4.145 0.442 -12.258 1 96.62 79 SER A CA 1
ATOM 613 C C . SER A 1 79 ? 2.98 -0.285 -12.93 1 96.62 79 SER A C 1
ATOM 615 O O . SER A 1 79 ? 1.969 0.332 -13.266 1 96.62 79 SER A O 1
ATOM 617 N N . ALA A 1 80 ? 3.041 -1.579 -13.094 1 97.88 80 ALA A N 1
ATOM 618 C CA . ALA A 1 80 ? 2.002 -2.348 -13.773 1 97.88 80 ALA A CA 1
ATOM 619 C C . ALA A 1 80 ? 0.976 -2.883 -12.781 1 97.88 80 ALA A C 1
ATOM 621 O O . ALA A 1 80 ? -0.142 -3.236 -13.156 1 97.88 80 ALA A O 1
ATOM 622 N N . LEU A 1 81 ? 1.252 -2.902 -11.547 1 97.81 81 LEU A N 1
ATOM 623 C CA . LEU A 1 81 ? 0.434 -3.562 -10.531 1 97.81 81 LEU A CA 1
ATOM 624 C C . LEU A 1 81 ? -0.961 -2.949 -10.477 1 97.81 81 LEU A C 1
ATOM 626 O O . LEU A 1 81 ? -1.959 -3.67 -10.422 1 97.81 81 LEU A O 1
ATOM 630 N N . PRO A 1 82 ? -1.081 -1.578 -10.547 1 96.44 82 PRO A N 1
ATOM 631 C CA . PRO A 1 82 ? -2.416 -0.981 -10.461 1 96.44 82 PRO A CA 1
ATOM 632 C C . PRO A 1 82 ? -3.297 -1.33 -11.656 1 96.44 82 PRO A C 1
ATOM 634 O O . PRO A 1 82 ? -4.508 -1.103 -11.625 1 96.44 82 PRO A O 1
ATOM 637 N N . PHE A 1 83 ? -2.717 -2.006 -12.633 1 96.44 83 PHE A N 1
ATOM 638 C CA . PHE A 1 83 ? -3.467 -2.277 -13.859 1 96.44 83 PHE A CA 1
ATOM 639 C C . PHE A 1 83 ? -3.896 -3.738 -13.914 1 96.44 83 PHE A C 1
ATOM 641 O O . PHE A 1 83 ? -4.508 -4.172 -14.891 1 96.44 83 PHE A O 1
ATOM 648 N N . VAL A 1 84 ? -3.609 -4.469 -12.945 1 96.81 84 VAL A N 1
ATOM 649 C CA . VAL A 1 84 ? -4.172 -5.809 -12.812 1 96.81 84 VAL A CA 1
ATOM 650 C C . VAL A 1 84 ? -5.594 -5.723 -12.266 1 96.81 84 VAL A C 1
ATOM 652 O O . VAL A 1 84 ? -5.801 -5.312 -11.117 1 96.81 84 VAL A O 1
ATOM 655 N N . THR A 1 85 ? -6.551 -6.191 -13.047 1 94.56 85 THR A N 1
ATOM 656 C CA . THR A 1 85 ? -7.934 -5.957 -12.648 1 94.56 85 THR A CA 1
ATOM 657 C C . THR A 1 85 ? -8.656 -7.277 -12.406 1 94.56 85 THR A C 1
ATOM 659 O O . THR A 1 85 ? -9.797 -7.289 -11.93 1 94.56 85 THR A O 1
ATOM 662 N N . SER A 1 86 ? -8.055 -8.344 -12.797 1 95 86 SER A N 1
ATOM 663 C CA . SER A 1 86 ? -8.672 -9.648 -12.57 1 95 86 SER A CA 1
ATOM 664 C C . SER A 1 86 ? -7.633 -10.766 -12.656 1 95 86 SER A C 1
ATOM 666 O O . SER A 1 86 ? -6.516 -10.555 -13.133 1 95 86 SER A O 1
ATOM 668 N N . VAL A 1 87 ? -8.008 -11.922 -12.164 1 96 87 VAL A N 1
ATOM 669 C CA . VAL A 1 87 ? -7.211 -13.141 -12.297 1 96 87 VAL A CA 1
ATOM 670 C C . VAL A 1 87 ? -8.109 -14.305 -12.711 1 96 87 VAL A C 1
ATOM 672 O O . VAL A 1 87 ? -9.297 -14.32 -12.391 1 96 87 VAL A O 1
ATOM 675 N N . GLU A 1 88 ? -7.508 -15.109 -13.469 1 94.81 88 GLU A N 1
ATOM 676 C CA . GLU A 1 88 ? -8.227 -16.328 -13.852 1 94.81 88 GLU A CA 1
ATOM 677 C C . GLU A 1 88 ? -7.996 -17.438 -12.844 1 94.81 88 GLU A C 1
ATOM 679 O O . GLU A 1 88 ? -6.863 -17.906 -12.672 1 94.81 88 GLU A O 1
ATOM 684 N N . LEU A 1 89 ? -9.055 -17.844 -12.188 1 90.5 89 LEU A N 1
ATOM 685 C CA . LEU A 1 89 ? -9.016 -18.938 -11.211 1 90.5 89 LEU A CA 1
ATOM 686 C C . LEU A 1 89 ? -10.062 -20 -11.531 1 90.5 89 LEU A C 1
ATOM 688 O O . LEU A 1 89 ? -11.258 -19.703 -11.555 1 90.5 89 LEU A O 1
ATOM 692 N N . LYS A 1 90 ? -9.617 -21.172 -11.836 1 87.06 90 LYS A N 1
ATOM 693 C CA . LYS A 1 90 ? -10.508 -22.297 -12.125 1 87.06 90 LYS A CA 1
ATOM 694 C C . LYS A 1 90 ? -11.508 -21.938 -13.219 1 87.06 90 LYS A C 1
ATOM 696 O O . LYS A 1 90 ? -12.711 -22.156 -13.062 1 87.06 90 LYS A O 1
ATOM 701 N N . GLY A 1 91 ? -11.086 -21.219 -14.195 1 88.69 91 GLY A N 1
ATOM 702 C CA . GLY A 1 91 ? -11.906 -20.906 -15.352 1 88.69 91 GLY A CA 1
ATOM 703 C C . GLY A 1 91 ? -12.773 -19.672 -15.156 1 88.69 91 GLY A C 1
ATOM 704 O O . GLY A 1 91 ? -13.539 -19.297 -16.047 1 88.69 91 GLY A O 1
ATOM 705 N N . ARG A 1 92 ? -12.695 -19.094 -13.961 1 91.81 92 ARG A N 1
ATOM 706 C CA . ARG A 1 92 ? -13.469 -17.891 -13.672 1 91.81 92 ARG A CA 1
ATOM 707 C C . ARG A 1 92 ? -12.562 -16.672 -13.562 1 91.81 92 ARG A C 1
ATOM 709 O O . ARG A 1 92 ? -11.484 -16.75 -12.969 1 91.81 92 ARG A O 1
ATOM 716 N N . LYS A 1 93 ? -13.078 -15.664 -14.227 1 93.62 93 LYS A N 1
ATOM 717 C CA . LYS A 1 93 ? -12.398 -14.383 -14.062 1 93.62 93 LYS A CA 1
ATOM 718 C C . LYS A 1 93 ? -12.844 -13.688 -12.781 1 93.62 93 LYS A C 1
ATOM 720 O O . LYS A 1 93 ? -14.008 -13.32 -12.641 1 93.62 93 LYS A O 1
ATOM 725 N N . ILE A 1 94 ? -11.953 -13.516 -11.883 1 93.5 94 ILE A N 1
ATOM 726 C CA . ILE A 1 94 ? -12.258 -12.914 -10.594 1 93.5 94 ILE A CA 1
ATOM 727 C C . ILE A 1 94 ? -11.688 -11.5 -10.539 1 93.5 94 ILE A C 1
ATOM 729 O O . ILE A 1 94 ? -10.477 -11.305 -10.648 1 93.5 94 ILE A O 1
ATOM 733 N N . PRO A 1 95 ? -12.562 -10.5 -10.352 1 92.56 95 PRO A N 1
ATOM 734 C CA . PRO A 1 95 ? -12.07 -9.125 -10.234 1 92.56 95 PRO A CA 1
ATOM 735 C C . PRO A 1 95 ? -11.273 -8.898 -8.953 1 92.56 95 PRO A C 1
ATOM 737 O O . PRO A 1 95 ? -11.641 -9.414 -7.891 1 92.56 95 PRO A O 1
ATOM 740 N N . LEU A 1 96 ? -10.18 -8.164 -9.156 1 93.31 96 LEU A N 1
ATOM 741 C CA . LEU A 1 96 ? -9.375 -7.801 -8 1 93.31 96 LEU A CA 1
ATOM 742 C C . LEU A 1 96 ? -8.539 -6.555 -8.289 1 93.31 96 LEU A C 1
ATOM 744 O O . LEU A 1 96 ? -8.555 -6.039 -9.406 1 93.31 96 LEU A O 1
ATOM 748 N N . PHE A 1 97 ? -7.867 -6.035 -7.223 1 92.75 97 PHE A N 1
ATOM 749 C CA . PHE A 1 97 ? -6.891 -4.957 -7.355 1 92.75 97 PHE A CA 1
ATOM 750 C C . PHE A 1 97 ? -5.68 -5.215 -6.469 1 92.75 97 PHE A C 1
ATOM 752 O O . PHE A 1 97 ? -5.805 -5.789 -5.387 1 92.75 97 PHE A O 1
ATOM 759 N N . LEU A 1 98 ? -4.539 -4.73 -7.039 1 95.69 98 LEU A N 1
ATOM 760 C CA . LEU A 1 98 ? -3.297 -4.91 -6.293 1 95.69 98 LEU A CA 1
ATOM 761 C C . LEU A 1 98 ? -2.789 -3.576 -5.754 1 95.69 98 LEU A C 1
ATOM 763 O O . LEU A 1 98 ? -2.771 -2.576 -6.473 1 95.69 98 LEU A O 1
ATOM 767 N N . ASN A 1 99 ? -2.406 -3.621 -4.492 1 94.81 99 ASN A N 1
ATOM 768 C CA . ASN A 1 99 ? -1.806 -2.467 -3.83 1 94.81 99 ASN A CA 1
ATOM 769 C C . ASN A 1 99 ? -0.419 -2.793 -3.283 1 94.81 99 ASN A C 1
ATOM 771 O O . ASN A 1 99 ? -0.272 -3.682 -2.443 1 94.81 99 ASN A O 1
ATOM 775 N N . CYS A 1 100 ? 0.543 -2.047 -3.82 1 97.44 100 CYS A N 1
ATOM 776 C CA . CYS A 1 100 ? 1.873 -2.223 -3.248 1 97.44 100 CYS A CA 1
ATOM 777 C C . CYS A 1 100 ? 2.018 -1.432 -1.953 1 97.44 100 CYS A C 1
ATOM 779 O O . CYS A 1 100 ? 1.898 -0.206 -1.953 1 97.44 100 CYS A O 1
ATOM 781 N N . LEU A 1 101 ? 2.385 -2.146 -0.898 1 96.06 101 LEU A N 1
ATOM 782 C CA . LEU A 1 101 ? 2.465 -1.55 0.431 1 96.06 101 LEU A CA 1
ATOM 783 C C . LEU A 1 101 ? 3.883 -1.074 0.728 1 96.06 101 LEU A C 1
ATOM 785 O O . LEU A 1 101 ? 4.074 -0.098 1.456 1 96.06 101 LEU A O 1
ATOM 789 N N . HIS A 1 102 ? 4.84 -1.804 0.191 1 97.19 102 HIS A N 1
ATOM 790 C CA . HIS A 1 102 ? 6.227 -1.55 0.555 1 97.19 102 HIS A CA 1
ATOM 791 C C . HIS A 1 102 ? 7.184 -2.154 -0.468 1 97.19 102 HIS A C 1
ATOM 793 O O . HIS A 1 102 ? 6.914 -3.221 -1.023 1 97.19 102 HIS A O 1
ATOM 799 N N . VAL A 1 103 ? 8.25 -1.444 -0.677 1 96.81 103 VAL A N 1
ATOM 800 C CA . VAL A 1 103 ? 9.352 -1.963 -1.477 1 96.81 103 VAL A CA 1
ATOM 801 C C . VAL A 1 103 ? 10.594 -2.117 -0.603 1 96.81 103 VAL A C 1
ATOM 803 O O . VAL A 1 103 ? 11.078 -1.142 -0.025 1 96.81 103 VAL A O 1
ATOM 806 N N . GLY A 1 104 ? 11.102 -3.355 -0.552 1 96.56 104 GLY A N 1
ATOM 807 C CA . GLY A 1 104 ? 12.281 -3.639 0.257 1 96.56 104 GLY A CA 1
ATOM 808 C C . GLY A 1 104 ? 13.438 -4.195 -0.549 1 96.56 104 GLY A C 1
ATOM 809 O O . GLY A 1 104 ? 13.242 -4.707 -1.654 1 96.56 104 GLY A O 1
ATOM 810 N N . GLY A 1 105 ? 14.617 -4.086 0.041 1 96.44 105 GLY A N 1
ATOM 811 C CA . GLY A 1 105 ? 15.805 -4.691 -0.544 1 96.44 105 GLY A CA 1
ATOM 812 C C . GLY A 1 105 ? 16 -6.137 -0.128 1 96.44 105 GLY A C 1
ATOM 813 O O . GLY A 1 105 ? 16.75 -6.879 -0.773 1 96.44 105 GLY A O 1
ATOM 814 N N . THR A 1 106 ? 15.281 -6.582 0.917 1 95.06 106 THR A N 1
ATOM 815 C CA . THR A 1 106 ? 15.336 -7.938 1.452 1 95.06 106 THR A CA 1
ATOM 816 C C . THR A 1 106 ? 13.953 -8.375 1.94 1 95.06 106 THR A C 1
ATOM 818 O O . THR A 1 106 ? 13.094 -7.543 2.217 1 95.06 106 THR A O 1
ATOM 821 N N . ILE A 1 107 ? 13.805 -9.641 2.121 1 94.44 107 ILE A N 1
ATOM 822 C CA . ILE A 1 107 ? 12.57 -10.195 2.67 1 94.44 107 ILE A CA 1
ATOM 823 C C . ILE A 1 107 ? 12.391 -9.727 4.113 1 94.44 107 ILE A C 1
ATOM 825 O O . ILE A 1 107 ? 11.266 -9.461 4.547 1 94.44 107 ILE A O 1
ATOM 829 N N . ARG A 1 108 ? 13.484 -9.609 4.758 1 93.94 108 ARG A N 1
ATOM 830 C CA . ARG A 1 108 ? 13.438 -9.219 6.164 1 93.94 108 ARG A CA 1
ATOM 831 C C . ARG A 1 108 ? 12.875 -7.809 6.32 1 93.94 108 ARG A C 1
ATOM 833 O O . ARG A 1 108 ? 12.117 -7.539 7.262 1 93.94 108 ARG A O 1
ATOM 840 N N . THR A 1 109 ? 13.195 -6.887 5.504 1 94.94 109 THR A N 1
ATOM 841 C CA . THR A 1 109 ? 12.664 -5.531 5.574 1 94.94 109 THR A CA 1
ATOM 842 C C . THR A 1 109 ? 11.156 -5.527 5.328 1 94.94 109 THR A C 1
ATOM 844 O O . THR A 1 109 ? 10.422 -4.766 5.957 1 94.94 109 THR A O 1
ATOM 847 N N . CYS A 1 110 ? 10.664 -6.414 4.488 1 96 110 CYS A N 1
ATOM 848 C CA . CYS A 1 110 ? 9.234 -6.543 4.234 1 96 110 CYS A CA 1
ATOM 849 C C . CYS A 1 110 ? 8.516 -7.156 5.43 1 96 110 CYS A C 1
ATOM 851 O O . CYS A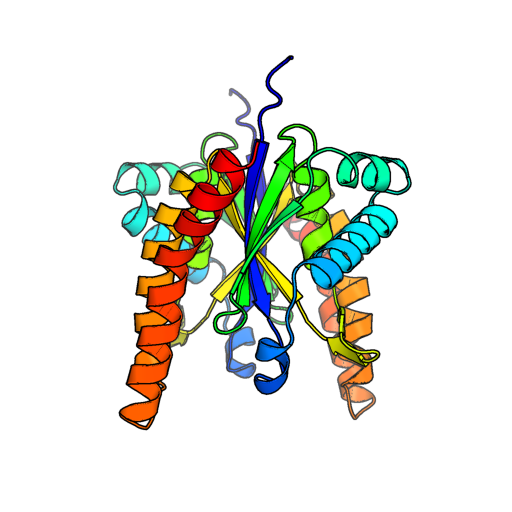 1 110 ? 7.406 -6.746 5.77 1 96 110 CYS A O 1
ATOM 853 N N . GLN A 1 111 ? 9.172 -8.031 6.02 1 94.06 111 GLN A N 1
ATOM 854 C CA . GLN A 1 111 ? 8.594 -8.656 7.207 1 94.06 111 GLN A CA 1
ATOM 855 C C . GLN A 1 111 ? 8.414 -7.645 8.328 1 94.06 111 GLN A C 1
ATOM 857 O O . GLN A 1 111 ? 7.379 -7.625 9 1 94.06 111 GLN A O 1
ATOM 862 N N . LYS A 1 112 ? 9.414 -6.926 8.602 1 94.25 112 LYS A N 1
ATOM 863 C CA . LYS A 1 112 ? 9.328 -5.895 9.633 1 94.25 112 LYS A CA 1
ATOM 864 C C . LYS A 1 112 ? 8.195 -4.91 9.336 1 94.25 112 LYS A C 1
ATOM 866 O O . LYS A 1 112 ? 7.445 -4.531 10.242 1 94.25 112 LYS A O 1
ATOM 871 N N . PHE A 1 113 ? 8.188 -4.566 8.156 1 96.06 113 PHE A N 1
ATOM 872 C CA . PHE A 1 113 ? 7.102 -3.676 7.762 1 96.06 113 PHE A CA 1
ATOM 873 C C . PHE A 1 113 ? 5.746 -4.332 7.992 1 96.06 113 PHE A C 1
ATOM 875 O O . PHE A 1 113 ? 4.816 -3.693 8.492 1 96.06 113 PHE A O 1
ATOM 882 N N . LEU A 1 114 ? 5.656 -5.555 7.648 1 96.12 114 LEU A N 1
ATOM 883 C CA . LEU A 1 114 ? 4.387 -6.27 7.719 1 96.12 114 LEU A CA 1
ATOM 884 C C . LEU A 1 114 ? 3.906 -6.387 9.164 1 96.12 114 LEU A C 1
ATOM 886 O O . LEU A 1 114 ? 2.703 -6.348 9.43 1 96.12 114 LEU A O 1
ATOM 890 N N . VAL A 1 115 ? 4.734 -6.57 9.992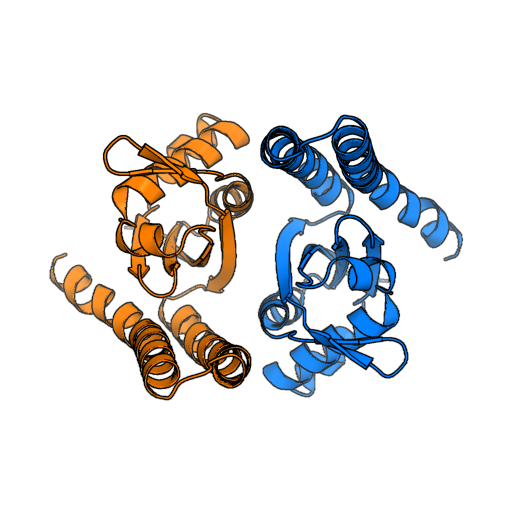 1 94.69 115 VAL A N 1
ATOM 891 C CA . VAL A 1 115 ? 4.375 -6.633 11.406 1 94.69 115 VAL A CA 1
ATOM 892 C C . VAL A 1 115 ? 3.699 -5.332 11.82 1 94.69 115 VAL A C 1
ATOM 894 O O . VAL A 1 115 ? 2.662 -5.352 12.492 1 94.69 115 VAL A O 1
ATOM 897 N N . ARG A 1 116 ? 4.293 -4.195 11.508 1 93.19 116 ARG A N 1
ATOM 898 C CA . ARG A 1 116 ? 3.713 -2.895 11.82 1 93.19 116 ARG A CA 1
ATOM 899 C C . ARG A 1 116 ? 2.373 -2.707 11.117 1 93.19 116 ARG A C 1
ATOM 901 O O . ARG A 1 116 ? 1.415 -2.215 11.711 1 93.19 116 ARG A O 1
ATOM 908 N N . TYR A 1 117 ? 2.352 -3.131 9.945 1 94.62 117 TYR A N 1
ATOM 909 C CA . TYR A 1 117 ? 1.131 -3.012 9.156 1 94.62 117 TYR A CA 1
ATOM 910 C C . TYR A 1 117 ? 0.007 -3.846 9.766 1 94.62 117 TYR A C 1
ATOM 912 O O . TYR A 1 117 ? -1.135 -3.387 9.852 1 94.62 117 TYR A O 1
ATOM 920 N N . ASN A 1 118 ? 0.345 -5.023 10.125 1 92.56 118 ASN A N 1
ATOM 921 C CA . ASN A 1 118 ? -0.634 -5.918 10.734 1 92.56 118 ASN A CA 1
ATOM 922 C C . ASN A 1 118 ? -1.177 -5.344 12.039 1 92.56 118 ASN A C 1
ATOM 924 O O . ASN A 1 118 ? -2.369 -5.465 12.328 1 92.56 118 ASN A O 1
ATOM 928 N N . THR A 1 119 ? -0.312 -4.84 12.781 1 91.69 119 THR A N 1
ATOM 929 C CA . THR A 1 119 ? -0.733 -4.215 14.031 1 91.69 119 THR A CA 1
ATOM 930 C C . THR A 1 119 ? -1.747 -3.105 13.766 1 91.69 119 THR A C 1
ATOM 932 O O . THR A 1 119 ? -2.777 -3.025 14.438 1 91.69 119 THR A O 1
ATOM 935 N N . GLN A 1 120 ? -1.47 -2.312 12.859 1 90.69 120 GLN A N 1
ATOM 936 C CA . GLN A 1 120 ? -2.381 -1.229 12.508 1 90.69 120 GLN A CA 1
ATOM 937 C C . GLN A 1 120 ? -3.699 -1.774 11.969 1 90.69 120 GLN A C 1
ATOM 939 O O . GLN A 1 120 ? -4.77 -1.266 12.297 1 90.69 120 GLN A O 1
ATOM 944 N N . GLN A 1 121 ? -3.609 -2.83 11.133 1 89.12 121 GLN A N 1
ATOM 945 C CA . GLN A 1 121 ? -4.809 -3.445 10.57 1 89.12 121 GLN A CA 1
ATOM 946 C C . GLN A 1 121 ? -5.699 -4.02 11.672 1 89.12 121 GLN A C 1
ATOM 948 O O . GLN A 1 121 ? -6.926 -3.936 11.586 1 89.12 121 GLN A O 1
ATOM 953 N N . LEU A 1 122 ? -5.098 -4.551 12.609 1 89.88 122 LEU A N 1
ATOM 954 C CA . LEU A 1 122 ? -5.848 -5.109 13.727 1 89.88 122 LEU A CA 1
ATOM 955 C C . LEU A 1 122 ? -6.586 -4.012 14.492 1 89.88 122 LEU A C 1
ATOM 957 O O . LEU A 1 122 ? -7.746 -4.184 14.867 1 89.88 122 LEU A O 1
ATOM 961 N N . HIS A 1 123 ? -5.906 -2.951 14.68 1 87 123 HIS A N 1
ATOM 962 C CA . HIS A 1 123 ? -6.516 -1.822 15.367 1 87 123 HIS A CA 1
ATOM 963 C C . HIS A 1 123 ? -7.719 -1.289 14.602 1 87 123 HIS A C 1
ATOM 965 O O . HIS A 1 123 ? -8.688 -0.813 15.195 1 87 123 HIS A O 1
ATOM 971 N N . ARG A 1 124 ? -7.68 -1.403 13.383 1 82.94 124 ARG A N 1
ATOM 972 C CA . ARG A 1 124 ? -8.734 -0.875 12.523 1 82.94 124 ARG A CA 1
ATOM 973 C C . ARG A 1 124 ? -9.891 -1.864 12.398 1 82.94 124 ARG A C 1
ATOM 975 O O . ARG A 1 124 ? -11.055 -1.465 12.344 1 82.94 124 ARG A O 1
ATOM 982 N N . MET A 1 125 ? -9.586 -3.152 12.344 1 84.56 125 MET A N 1
ATOM 983 C CA . MET A 1 125 ? -10.57 -4.156 11.961 1 84.56 125 MET A CA 1
ATOM 984 C C . MET A 1 125 ? -11.281 -4.723 13.188 1 84.56 125 MET A C 1
ATOM 986 O O . MET A 1 125 ? -12.469 -5.039 13.125 1 84.56 125 MET A O 1
ATOM 990 N N . LEU A 1 126 ? -10.633 -4.789 14.258 1 88.81 126 LEU A N 1
ATOM 991 C CA . LEU A 1 126 ? -11.172 -5.477 15.43 1 88.81 126 LEU A CA 1
ATOM 992 C C . LEU A 1 126 ? -12.414 -4.758 15.953 1 88.81 126 LEU A C 1
ATOM 994 O O . LEU A 1 126 ? -13.398 -5.398 16.328 1 88.81 126 LEU A O 1
ATOM 998 N N . PRO A 1 127 ? -12.391 -3.445 15.992 1 86.38 127 PRO A N 1
ATOM 999 C CA . PRO A 1 127 ? -13.586 -2.732 16.453 1 86.38 127 PRO A CA 1
ATOM 1000 C C . PRO A 1 127 ? -14.797 -2.955 15.562 1 86.38 127 PRO A C 1
ATOM 1002 O O . PRO A 1 127 ? -15.938 -2.74 15.992 1 86.38 127 PRO A O 1
ATOM 1005 N N . GLN A 1 128 ? -14.602 -3.348 14.336 1 82.81 128 GLN A N 1
ATOM 1006 C CA . GLN A 1 128 ? -15.68 -3.551 13.375 1 82.81 128 GLN A CA 1
ATOM 1007 C C . GLN A 1 128 ? -16.281 -4.949 13.508 1 82.81 128 GLN A C 1
ATOM 1009 O O . GLN A 1 128 ? -17.344 -5.23 12.961 1 82.81 128 GLN A O 1
ATOM 1014 N N . CYS A 1 129 ? -15.617 -5.801 14.266 1 86.12 129 CYS A N 1
ATOM 1015 C CA . CYS A 1 129 ? -16.094 -7.164 14.469 1 86.12 129 CYS A CA 1
ATOM 1016 C C . CYS A 1 129 ? -17.234 -7.199 15.484 1 86.12 129 CYS A C 1
ATOM 1018 O O . CYS A 1 129 ? -17.172 -6.527 16.516 1 86.12 129 CYS A O 1
ATOM 1020 N N . LYS A 1 130 ? -18.203 -7.973 15.18 1 90.75 130 LYS A N 1
ATOM 1021 C CA . LYS A 1 130 ? -19.422 -8.008 16 1 90.75 130 LYS A CA 1
ATOM 1022 C C . LYS A 1 130 ? -19.359 -9.141 17.016 1 90.75 130 LYS A C 1
ATOM 1024 O O . LYS A 1 130 ? -20.078 -9.109 18.031 1 90.75 130 LYS A O 1
ATOM 1029 N N . THR A 1 131 ? -18.594 -10.203 16.688 1 93.38 131 THR A N 1
ATOM 1030 C CA . THR A 1 131 ? -18.547 -11.367 17.578 1 93.38 131 THR A CA 1
ATOM 1031 C C . THR A 1 131 ? -17.109 -11.688 17.953 1 93.38 131 THR A C 1
ATOM 1033 O O . THR A 1 131 ? -16.172 -11.266 17.266 1 93.38 131 THR A O 1
ATOM 1036 N N . THR A 1 132 ? -17.047 -12.438 19 1 93.62 132 THR A N 1
ATOM 1037 C CA . THR A 1 132 ? -15.75 -12.883 19.469 1 93.62 132 THR A CA 1
ATOM 1038 C C . THR A 1 132 ? -15.086 -13.812 18.453 1 93.62 132 THR A C 1
ATOM 1040 O O . THR A 1 132 ? -13.867 -13.789 18.281 1 93.62 132 THR A O 1
ATOM 1043 N N . ASP A 1 133 ? -15.852 -14.633 17.938 1 91.81 133 ASP A N 1
ATOM 1044 C CA . ASP A 1 133 ? -15.336 -15.555 16.938 1 91.81 133 ASP A CA 1
ATOM 1045 C C . ASP A 1 133 ? -14.742 -14.805 15.75 1 91.81 133 ASP A C 1
ATOM 1047 O O . ASP A 1 133 ? -13.688 -15.18 15.234 1 91.81 133 ASP A O 1
ATOM 1051 N N . GLU A 1 134 ? -15.461 -13.734 15.344 1 88.31 134 GLU A N 1
ATOM 1052 C CA . GLU A 1 134 ? -14.953 -12.898 14.258 1 88.31 134 GLU A CA 1
ATOM 1053 C C . GLU A 1 134 ? -13.625 -12.25 14.641 1 88.31 134 GLU A C 1
ATOM 1055 O O . GLU A 1 134 ? -12.695 -12.195 13.828 1 88.31 134 GLU A O 1
ATOM 1060 N N . LYS A 1 135 ? -13.562 -11.906 15.875 1 91.56 135 LYS A N 1
ATOM 1061 C CA . LYS A 1 135 ? -12.344 -11.273 16.375 1 91.56 135 LYS A CA 1
ATOM 1062 C C . LYS A 1 135 ? -11.172 -12.25 16.344 1 91.56 135 LYS A C 1
ATOM 1064 O O . LYS A 1 135 ? -10.07 -11.898 15.914 1 91.56 135 LYS A O 1
ATOM 1069 N N . THR A 1 136 ? -11.383 -13.359 16.75 1 91.44 136 THR A N 1
ATOM 1070 C CA . THR A 1 136 ? -10.352 -14.391 16.797 1 91.44 136 THR A CA 1
ATOM 1071 C C . THR A 1 136 ? -9.898 -14.766 15.398 1 91.44 136 THR A C 1
ATOM 1073 O O . THR A 1 136 ? -8.703 -14.953 15.156 1 91.44 136 THR A O 1
ATOM 1076 N N . HIS A 1 137 ? -10.766 -14.859 14.602 1 87.25 137 HIS A N 1
ATOM 1077 C CA . HIS A 1 137 ? -10.445 -15.211 13.227 1 87.25 137 HIS A CA 1
ATOM 1078 C C . HIS A 1 137 ? -9.57 -14.148 12.57 1 87.25 137 HIS A C 1
ATOM 1080 O O . HIS A 1 137 ? -8.57 -14.469 11.93 1 87.25 137 HIS A O 1
ATOM 1086 N N . VAL A 1 138 ? -9.992 -13 12.758 1 85.19 138 VAL A N 1
ATOM 1087 C CA . VAL A 1 138 ? -9.258 -11.883 12.172 1 85.19 138 VAL A CA 1
ATOM 1088 C C . VAL A 1 138 ? -7.855 -11.812 12.766 1 85.19 138 VAL A C 1
ATOM 1090 O O . VAL A 1 138 ? -6.875 -11.633 12.039 1 85.19 138 VAL A O 1
ATOM 1093 N N . ARG A 1 139 ? -7.75 -12.016 14.039 1 90.38 139 ARG A N 1
ATOM 1094 C CA . ARG A 1 139 ? -6.461 -11.984 14.727 1 90.38 139 ARG A CA 1
ATOM 1095 C C . ARG A 1 139 ? -5.539 -13.086 14.219 1 90.38 139 ARG A C 1
ATOM 1097 O O . ARG A 1 139 ? -4.367 -12.836 13.922 1 90.38 139 ARG A O 1
ATOM 1104 N N . ARG A 1 140 ? -6.055 -14.102 14.086 1 87.56 140 ARG A N 1
ATOM 1105 C CA . ARG A 1 140 ? -5.262 -15.25 13.656 1 87.56 140 ARG A CA 1
ATOM 1106 C C . ARG A 1 140 ? -4.777 -15.078 12.227 1 87.56 140 ARG A C 1
ATOM 1108 O O . ARG A 1 140 ? -3.621 -15.359 11.914 1 87.56 140 ARG A O 1
ATOM 1115 N N . ALA A 1 141 ? -5.645 -14.742 11.391 1 82.69 141 ALA A N 1
ATOM 1116 C CA . ALA A 1 141 ? -5.316 -14.578 9.977 1 82.69 141 ALA A CA 1
ATOM 1117 C C . ALA A 1 141 ? -4.195 -13.555 9.797 1 82.69 141 ALA A C 1
ATOM 1119 O O . ALA A 1 141 ? -3.27 -13.773 9.016 1 82.69 141 ALA A O 1
ATOM 1120 N N . ILE A 1 142 ? -4.266 -12.508 10.602 1 85.5 142 ILE A N 1
ATOM 1121 C CA . ILE A 1 142 ? -3.338 -11.391 10.461 1 85.5 142 ILE A CA 1
ATOM 1122 C C . ILE A 1 142 ? -1.991 -11.758 11.078 1 85.5 142 ILE A C 1
ATOM 1124 O O . ILE A 1 142 ? -0.939 -11.5 10.492 1 85.5 142 ILE A O 1
ATOM 1128 N N . LEU A 1 143 ? -1.974 -12.422 12.094 1 85.12 143 LEU A N 1
ATOM 1129 C CA . LEU A 1 143 ? -0.74 -12.773 12.789 1 85.12 143 LEU A CA 1
ATOM 1130 C C . LEU A 1 143 ? 0.023 -13.852 12.031 1 85.12 143 LEU A C 1
ATOM 1132 O O . LEU A 1 143 ? 1.256 -13.852 12.023 1 85.12 143 LEU A O 1
ATOM 1136 N N . ARG A 1 144 ? -0.666 -14.602 11.391 1 82.81 144 ARG A N 1
ATOM 1137 C CA . ARG A 1 144 ? -0.052 -15.695 10.641 1 82.81 144 ARG A CA 1
ATOM 1138 C C . ARG A 1 144 ? 0.681 -15.164 9.406 1 82.81 144 ARG A C 1
ATOM 1140 O O . ARG A 1 144 ? 1.659 -15.766 8.961 1 82.81 144 ARG A O 1
ATOM 1147 N N . SER A 1 145 ? 0.23 -14.172 8.953 1 81.69 145 SER A N 1
ATOM 1148 C CA . SER A 1 145 ? 0.81 -13.633 7.727 1 81.69 145 SER A CA 1
ATOM 1149 C C . SER A 1 145 ? 2.25 -13.18 7.949 1 81.69 145 SER A C 1
ATOM 1151 O O . SER A 1 145 ? 3.111 -13.391 7.094 1 81.69 145 SER A O 1
ATOM 1153 N N . SER A 1 146 ? 2.621 -12.547 9.016 1 79.19 146 SER A N 1
ATOM 1154 C CA . SER A 1 146 ? 3.967 -12.062 9.305 1 79.19 146 SER A CA 1
ATOM 1155 C C . SER A 1 146 ? 4.922 -13.219 9.586 1 79.19 146 SER A C 1
ATOM 1157 O O . SER A 1 146 ? 6.109 -13.141 9.266 1 79.19 146 SER A O 1
ATOM 1159 N N . THR A 1 147 ? 4.441 -14.211 9.984 1 74.25 147 THR A N 1
ATOM 1160 C CA . THR A 1 147 ? 5.27 -15.352 10.359 1 74.25 147 THR A CA 1
ATOM 1161 C C . THR A 1 147 ? 5.562 -16.234 9.148 1 74.25 147 THR A C 1
ATOM 1163 O O . THR A 1 147 ? 6.688 -16.703 8.977 1 74.25 147 THR A O 1
ATOM 1166 N N . LYS A 1 148 ? 4.73 -16.484 8.352 1 73.88 148 LYS A N 1
ATOM 1167 C CA . LYS A 1 148 ? 4.836 -17.422 7.238 1 73.88 148 LYS A CA 1
ATOM 1168 C C . LYS A 1 148 ? 5.699 -16.844 6.117 1 73.88 148 LYS A C 1
ATOM 1170 O O . LYS A 1 148 ? 6.363 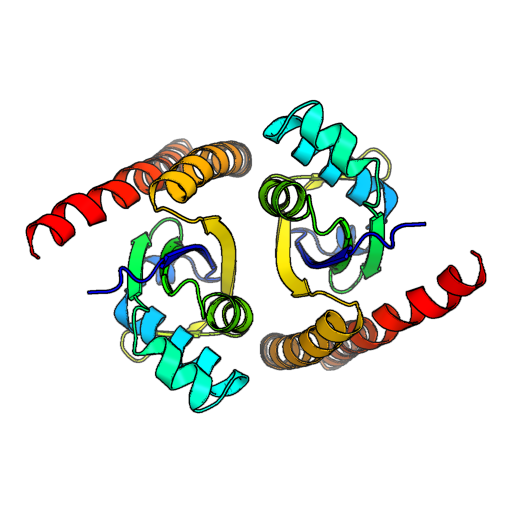-17.594 5.395 1 73.88 148 LYS A O 1
ATOM 1175 N N . MET A 1 149 ? 5.594 -15.633 5.965 1 73.31 149 MET A N 1
ATOM 1176 C CA . MET A 1 149 ? 6.406 -15.023 4.918 1 73.31 149 MET A CA 1
ATOM 1177 C C . MET A 1 149 ? 7.875 -15.398 5.082 1 73.31 149 MET A C 1
ATOM 1179 O O . MET A 1 149 ? 8.602 -15.531 4.094 1 73.31 149 MET A O 1
ATOM 1183 N N . LEU A 1 150 ? 8.297 -15.648 6.105 1 62.56 150 LEU A N 1
ATOM 1184 C CA . LEU A 1 150 ? 9.664 -16.062 6.395 1 62.56 150 LEU A CA 1
ATOM 1185 C C . LEU A 1 150 ? 9.875 -17.531 6.027 1 62.56 150 LEU A C 1
ATOM 1187 O O . LEU A 1 150 ? 10.953 -17.906 5.566 1 62.56 150 LEU A O 1
ATOM 1191 N N . LYS A 1 151 ? 8.953 -18.203 6.449 1 59.03 151 LYS A N 1
ATOM 1192 C CA . LYS A 1 151 ? 9.148 -19.641 6.336 1 59.03 151 LYS A CA 1
ATOM 1193 C C . LYS A 1 151 ? 9.172 -20.078 4.875 1 59.03 151 LYS A C 1
ATOM 1195 O O . LYS A 1 151 ? 9.703 -21.141 4.555 1 59.03 151 LYS A O 1
ATOM 1200 N N . GLY A 1 152 ? 8.445 -19.422 4.078 1 51.31 152 GLY A N 1
ATOM 1201 C CA . GLY A 1 152 ? 8.602 -19.859 2.699 1 51.31 152 GLY A CA 1
ATOM 1202 C C . GLY A 1 152 ? 10.047 -19.891 2.242 1 51.31 152 GLY A C 1
ATOM 1203 O O . GLY A 1 152 ? 10.375 -20.562 1.266 1 51.31 152 GLY A O 1
ATOM 1204 N N . LYS A 1 153 ? 11 -19.016 2.666 1 52.44 153 LYS A N 1
ATOM 1205 C CA . LYS A 1 153 ? 12.43 -19.047 2.367 1 52.44 153 LYS A CA 1
ATOM 1206 C C . LYS A 1 153 ? 13.055 -20.375 2.791 1 52.44 153 LYS A C 1
ATOM 1208 O O . LYS A 1 153 ? 13.906 -20.906 2.09 1 52.44 153 LYS A O 1
ATOM 1213 N N . GLU A 1 154 ? 12.789 -20.672 4.047 1 46.56 154 GLU A N 1
ATOM 1214 C CA . GLU A 1 154 ? 13.562 -21.812 4.535 1 46.56 154 GLU A CA 1
ATOM 1215 C C . GLU A 1 154 ? 13.414 -23.016 3.611 1 46.56 154 GLU A C 1
ATOM 1217 O O . GLU A 1 154 ? 14.352 -23.797 3.443 1 46.56 154 GLU A O 1
ATOM 1222 N N . HIS A 1 155 ? 12.32 -23.172 3.139 1 42.44 155 HIS A N 1
ATOM 1223 C CA . HIS A 1 155 ? 12.188 -24.375 2.332 1 42.44 155 HIS A CA 1
ATOM 1224 C C . HIS A 1 155 ? 12.758 -24.172 0.934 1 42.44 155 HIS A C 1
ATOM 1226 O O . HIS A 1 155 ? 13.25 -25.125 0.315 1 42.44 155 HIS A O 1
ATOM 1232 N N . LYS A 1 156 ? 12.672 -23.125 0.289 1 44.38 156 LYS A N 1
ATOM 1233 C CA . LYS A 1 156 ? 13.133 -23 -1.09 1 44.38 156 LYS A CA 1
ATOM 1234 C C . LYS A 1 156 ? 14.641 -22.797 -1.146 1 44.38 156 LYS A C 1
ATOM 1236 O O . LYS A 1 156 ? 15.273 -23.078 -2.166 1 44.38 156 LYS A O 1
ATOM 1241 N N . ASP A 1 157 ? 15.258 -22.094 -0.36 1 45.06 157 ASP A N 1
ATOM 1242 C CA . ASP A 1 157 ? 16.719 -22 -0.402 1 45.06 157 ASP A CA 1
ATOM 1243 C C . ASP A 1 157 ? 17.344 -23.391 -0.229 1 45.06 157 ASP A C 1
ATOM 1245 O O . ASP A 1 157 ? 18.516 -23.578 -0.563 1 45.06 157 ASP A O 1
ATOM 1249 N N . GLU A 1 158 ? 16.734 -24.234 0.45 1 40.31 158 GLU A N 1
ATOM 1250 C CA . GLU A 1 158 ? 17.375 -25.547 0.585 1 40.31 158 GLU A CA 1
ATOM 1251 C C . GLU A 1 158 ? 17.25 -26.359 -0.705 1 40.31 158 GLU A C 1
ATOM 1253 O O . GLU A 1 158 ? 17.891 -27.391 -0.851 1 40.31 158 GLU A O 1
ATOM 1258 N N . SER A 1 159 ? 16.297 -25.969 -1.466 1 38.03 159 SER A N 1
ATOM 1259 C CA . SER A 1 159 ? 16.188 -26.828 -2.639 1 38.03 159 SER A CA 1
ATOM 1260 C C . SER A 1 159 ? 17.016 -26.297 -3.801 1 38.03 159 SER A C 1
ATOM 1262 O O . SER A 1 159 ? 17.062 -26.906 -4.871 1 38.03 159 SER A O 1
ATOM 1264 N N . ASP A 1 160 ? 17.547 -25.062 -3.73 1 34.38 160 ASP A N 1
ATOM 1265 C CA . ASP A 1 160 ? 18.547 -24.797 -4.762 1 34.38 160 ASP A CA 1
ATOM 1266 C C . ASP A 1 160 ? 19.938 -25.203 -4.305 1 34.38 160 ASP A C 1
ATOM 1268 O O . ASP A 1 160 ? 20.328 -24.969 -3.158 1 34.38 160 ASP A O 1
ATOM 1272 N N . MET B 1 1 ? 21.422 27.891 -5.684 1 47.75 1 MET B N 1
ATOM 1273 C CA . MET B 1 1 ? 20.531 27.062 -4.871 1 47.75 1 MET B CA 1
ATOM 1274 C C . MET B 1 1 ? 20.484 25.641 -5.414 1 47.75 1 MET B C 1
ATOM 1276 O O . MET B 1 1 ? 20.281 25.422 -6.609 1 47.75 1 MET B O 1
ATOM 1280 N N . VAL B 1 2 ? 21.156 24.719 -4.762 1 61.66 2 VAL B N 1
ATOM 1281 C CA . VAL B 1 2 ? 21.234 23.359 -5.273 1 61.66 2 VAL B CA 1
ATOM 1282 C C . VAL B 1 2 ? 19.828 22.828 -5.543 1 61.66 2 VAL B C 1
ATOM 1284 O O . VAL B 1 2 ? 18.969 22.859 -4.664 1 61.66 2 VAL B O 1
ATOM 1287 N N . ARG B 1 3 ? 19.562 22.844 -6.75 1 68.88 3 ARG B N 1
ATOM 1288 C CA . ARG B 1 3 ? 18.25 22.312 -7.129 1 68.88 3 ARG B CA 1
ATOM 1289 C C . ARG B 1 3 ? 18 20.969 -6.477 1 68.88 3 ARG B C 1
ATOM 1291 O O . ARG B 1 3 ? 18.719 20 -6.723 1 68.88 3 ARG B O 1
ATOM 1298 N N . VAL B 1 4 ? 17.219 20.953 -5.484 1 82.38 4 VAL B N 1
ATOM 1299 C CA . VAL B 1 4 ? 16.875 19.703 -4.82 1 82.38 4 VAL B CA 1
ATOM 1300 C C . VAL B 1 4 ? 15.891 18.906 -5.688 1 82.38 4 VAL B C 1
ATOM 1302 O O . VAL B 1 4 ? 14.859 19.438 -6.105 1 82.38 4 VAL B O 1
ATOM 1305 N N . LYS B 1 5 ? 16.375 17.812 -6.152 1 93.06 5 LYS B N 1
ATOM 1306 C CA . LYS B 1 5 ? 15.508 16.922 -6.93 1 93.06 5 LYS B CA 1
ATOM 1307 C C . LYS B 1 5 ? 14.297 16.484 -6.109 1 93.06 5 LYS B C 1
ATOM 1309 O O . LYS B 1 5 ? 14.398 16.328 -4.891 1 93.06 5 LYS B O 1
ATOM 1314 N N . SER B 1 6 ? 13.133 16.406 -6.762 1 95.56 6 SER B N 1
ATOM 1315 C CA . SER B 1 6 ? 11.891 16.031 -6.094 1 95.56 6 SER B CA 1
ATOM 1316 C C . SER B 1 6 ? 11.336 14.719 -6.637 1 95.56 6 SER B C 1
ATOM 1318 O O . SER B 1 6 ? 11.742 14.266 -7.711 1 95.56 6 SER B O 1
ATOM 1320 N N . ARG B 1 7 ? 10.57 14.07 -5.742 1 97.25 7 ARG B N 1
ATOM 1321 C CA . ARG B 1 7 ? 9.703 12.977 -6.16 1 97.25 7 ARG B CA 1
ATOM 1322 C C . ARG B 1 7 ? 8.234 13.336 -5.98 1 97.25 7 ARG B C 1
ATOM 1324 O O . ARG B 1 7 ? 7.891 14.133 -5.098 1 97.25 7 ARG B O 1
ATOM 1331 N N . TYR B 1 8 ? 7.516 12.75 -6.918 1 96.88 8 TYR B N 1
ATOM 1332 C CA . TYR B 1 8 ? 6.07 12.938 -6.891 1 96.88 8 TYR B CA 1
ATOM 1333 C C . TYR B 1 8 ? 5.352 11.609 -6.66 1 96.88 8 TYR B C 1
ATOM 1335 O O . TYR B 1 8 ? 5.539 10.656 -7.418 1 96.88 8 TYR B O 1
ATOM 1343 N N . LEU B 1 9 ? 4.578 11.562 -5.555 1 97.75 9 LEU B N 1
ATOM 1344 C CA . LEU B 1 9 ? 3.779 10.391 -5.227 1 97.75 9 LEU B CA 1
ATOM 1345 C C . LEU B 1 9 ? 2.322 10.594 -5.625 1 97.75 9 LEU B C 1
ATOM 1347 O O . LEU B 1 9 ? 1.644 11.469 -5.082 1 97.75 9 LEU B O 1
ATOM 1351 N N . LEU B 1 10 ? 1.905 9.836 -6.695 1 97.88 10 LEU B N 1
ATOM 1352 C CA . LEU B 1 10 ? 0.493 9.789 -7.055 1 97.88 10 LEU B CA 1
ATOM 1353 C C . LEU B 1 10 ? -0.257 8.781 -6.188 1 97.88 10 LEU B C 1
ATOM 1355 O O . LEU B 1 10 ? 0.042 7.586 -6.219 1 97.88 10 LEU B O 1
ATOM 1359 N N . CYS B 1 11 ? -1.271 9.281 -5.406 1 97.38 11 CYS B N 1
ATOM 1360 C CA . CYS B 1 11 ? -1.952 8.445 -4.434 1 97.38 11 CYS B CA 1
ATOM 1361 C C . CYS B 1 11 ? -3.463 8.484 -4.633 1 97.38 11 CYS B C 1
ATOM 1363 O O . CYS B 1 11 ? -3.975 9.367 -5.32 1 97.38 11 CYS B O 1
ATOM 1365 N N . GLU B 1 12 ? -4.102 7.492 -4.102 1 95.62 12 GLU B N 1
ATOM 1366 C CA . GLU B 1 12 ? -5.559 7.422 -3.998 1 95.62 12 GLU B CA 1
ATOM 1367 C C . GLU B 1 12 ? -6.004 7.355 -2.541 1 95.62 12 GLU B C 1
ATOM 1369 O O . GLU B 1 12 ? -5.484 6.551 -1.764 1 95.62 12 GLU B O 1
ATOM 1374 N N . ILE B 1 13 ? -6.902 8.211 -2.23 1 95.31 13 ILE B N 1
ATOM 1375 C CA . ILE B 1 13 ? -7.512 8.219 -0.907 1 95.31 13 ILE B CA 1
ATOM 1376 C C . ILE B 1 13 ? -8.773 7.367 -0.914 1 95.31 13 ILE B C 1
ATOM 1378 O O . ILE B 1 13 ? -9.695 7.605 -1.706 1 95.31 13 ILE B O 1
ATOM 1382 N N . ASN B 1 14 ? -8.852 6.434 -0.038 1 91.19 14 ASN B N 1
ATOM 1383 C CA . ASN B 1 14 ? -10.016 5.566 0.068 1 91.19 14 ASN B CA 1
ATOM 1384 C C . ASN B 1 14 ? -10.82 5.855 1.333 1 91.19 14 ASN B C 1
ATOM 1386 O O . ASN B 1 14 ? -10.312 5.688 2.445 1 91.19 14 ASN B O 1
ATOM 1390 N N . ILE B 1 15 ? -11.992 6.273 1.076 1 89.56 15 ILE B N 1
ATOM 1391 C CA . ILE B 1 15 ? -12.922 6.559 2.162 1 89.56 15 ILE B CA 1
ATOM 1392 C C . ILE B 1 15 ? -14.148 5.656 2.039 1 89.56 15 ILE B C 1
ATOM 1394 O O . ILE B 1 15 ? -14.734 5.535 0.959 1 89.56 15 ILE B O 1
ATOM 1398 N N . SER B 1 16 ? -14.562 5.039 3.123 1 81.69 16 SER B N 1
ATOM 1399 C CA . SER B 1 16 ? -15.648 4.062 3.08 1 81.69 16 SER B CA 1
ATOM 1400 C C . SER B 1 16 ? -16.984 4.742 2.859 1 81.69 16 SER B C 1
ATOM 1402 O O . SER B 1 16 ? -17.875 4.176 2.221 1 81.69 16 SER B O 1
ATOM 1404 N N . VAL B 1 17 ? -17.156 5.945 3.43 1 85.56 17 VAL B N 1
ATOM 1405 C CA . VAL B 1 17 ? -18.391 6.695 3.254 1 85.56 17 VAL B CA 1
ATOM 1406 C C . VAL B 1 17 ? -18.203 7.75 2.164 1 85.56 17 VAL B C 1
ATOM 1408 O O . VAL B 1 17 ? -17.594 8.797 2.4 1 85.56 17 VAL B O 1
ATOM 1411 N N . PRO B 1 18 ? -18.828 7.551 1.009 1 81.69 18 PRO B N 1
ATOM 1412 C CA . PRO B 1 18 ? -18.562 8.383 -0.166 1 81.69 18 PRO B CA 1
ATOM 1413 C C . PRO B 1 18 ? -18.875 9.859 0.067 1 81.69 18 PRO B C 1
ATOM 1415 O O . PRO B 1 18 ? -18.188 10.734 -0.461 1 81.69 18 PRO B O 1
ATOM 1418 N N . SER B 1 19 ? -19.875 10.148 0.902 1 85.56 19 SER B N 1
ATOM 1419 C CA . SER B 1 19 ? -20.234 11.547 1.138 1 85.56 19 SER B CA 1
ATOM 1420 C C . SER B 1 19 ? -19.125 12.297 1.856 1 85.56 19 SER B C 1
ATOM 1422 O O . SER B 1 19 ? -19.031 13.523 1.759 1 85.56 19 SER B O 1
ATOM 1424 N N . ASN B 1 20 ? -18.234 11.594 2.479 1 89.88 20 ASN B N 1
ATOM 1425 C CA . ASN B 1 20 ? -17.125 12.211 3.195 1 89.88 20 ASN B CA 1
ATOM 1426 C C . ASN B 1 20 ? -16.016 12.648 2.24 1 89.88 20 ASN B C 1
ATOM 1428 O O . ASN B 1 20 ? -15.156 13.453 2.605 1 89.88 20 ASN B O 1
ATOM 1432 N N . ARG B 1 21 ? -16.047 12.148 1.107 1 86.38 21 ARG B N 1
ATOM 1433 C CA . ARG B 1 21 ? -15.016 12.438 0.125 1 86.38 21 ARG B CA 1
ATOM 1434 C C . ARG B 1 21 ? -14.992 13.922 -0.224 1 86.38 21 ARG B C 1
ATOM 1436 O O . ARG B 1 21 ? -13.93 14.5 -0.447 1 86.38 21 ARG B O 1
ATOM 1443 N N . LEU B 1 22 ? -16.141 14.539 -0.283 1 85.81 22 LEU B N 1
ATOM 1444 C CA . LEU B 1 22 ? -16.266 15.938 -0.674 1 85.81 22 LEU B CA 1
ATOM 1445 C C . LEU B 1 22 ? -15.648 16.844 0.383 1 85.81 22 LEU B C 1
ATOM 1447 O O . LEU B 1 22 ? -15.391 18.031 0.119 1 85.81 22 LEU B O 1
ATOM 1451 N N . LEU B 1 23 ? -15.32 16.266 1.562 1 90.44 23 LEU B N 1
ATOM 1452 C CA . LEU B 1 23 ? -14.789 17.062 2.666 1 90.44 23 LEU B CA 1
ATOM 1453 C C . LEU B 1 23 ? -13.266 17.109 2.619 1 90.44 23 LEU B C 1
ATOM 1455 O O . LEU B 1 23 ? -12.641 17.906 3.332 1 90.44 23 LEU B O 1
ATOM 1459 N N . LEU B 1 24 ? -12.68 16.391 1.721 1 91.44 24 LEU B N 1
ATOM 1460 C CA . LEU B 1 24 ? -11.227 16.234 1.699 1 91.44 24 LEU B CA 1
ATOM 1461 C C . LEU B 1 24 ? -10.555 17.562 1.363 1 91.44 24 LEU B C 1
ATOM 1463 O O . LEU B 1 24 ? -11 18.281 0.459 1 91.44 24 LEU B O 1
ATOM 1467 N N . GLU B 1 25 ? -9.547 17.875 2.125 1 91.94 25 GLU B N 1
ATOM 1468 C CA . GLU B 1 25 ? -8.734 19.062 1.927 1 91.94 25 GLU B CA 1
ATOM 1469 C C . GLU B 1 25 ? -7.246 18.75 2.066 1 91.94 25 GLU B C 1
ATOM 1471 O O . GLU B 1 25 ? -6.871 17.781 2.729 1 91.94 25 GLU B O 1
ATOM 1476 N N . ASP B 1 26 ? -6.375 19.688 1.593 1 92.5 26 ASP B N 1
ATOM 1477 C CA . ASP B 1 26 ? -4.93 19.469 1.543 1 92.5 26 ASP B CA 1
ATOM 1478 C C . ASP B 1 26 ? -4.32 19.516 2.941 1 92.5 26 ASP B C 1
ATOM 1480 O O . ASP B 1 26 ? -3.518 18.656 3.305 1 92.5 26 ASP B O 1
ATOM 1484 N N . ARG B 1 27 ? -4.738 20.438 3.725 1 94.12 27 ARG B N 1
ATOM 1485 C CA . ARG B 1 27 ? -4.066 20.672 4.996 1 94.12 27 ARG B CA 1
ATOM 1486 C C . ARG B 1 27 ? -4.262 19.5 5.949 1 94.12 27 ARG B C 1
ATOM 1488 O O . ARG B 1 27 ? -3.301 19.016 6.559 1 94.12 27 ARG B O 1
ATOM 1495 N N . PRO B 1 28 ? -5.5 19.047 6.117 1 95.88 28 PRO B N 1
ATOM 1496 C CA . PRO B 1 28 ? -5.672 17.891 7.008 1 95.88 28 PRO B CA 1
ATOM 1497 C C . PRO B 1 28 ? -4.91 16.656 6.527 1 95.88 28 PRO B C 1
ATOM 1499 O O . PRO B 1 28 ? -4.398 15.891 7.344 1 95.88 28 PRO B O 1
ATOM 1502 N N . ILE B 1 29 ? -4.84 16.469 5.277 1 96.25 29 ILE B N 1
ATOM 1503 C CA . ILE B 1 29 ? -4.117 15.328 4.73 1 96.25 29 ILE B CA 1
ATOM 1504 C C . ILE B 1 29 ? -2.623 15.484 5 1 96.25 29 ILE B C 1
ATOM 1506 O O . ILE B 1 29 ? -1.954 14.523 5.391 1 96.25 29 ILE B O 1
ATOM 1510 N N . PHE B 1 30 ? -2.119 16.703 4.77 1 96.75 30 PHE B N 1
ATOM 1511 C CA . PHE B 1 30 ? -0.727 17 5.078 1 96.75 30 PHE B CA 1
ATOM 1512 C C . PHE B 1 30 ? -0.402 16.641 6.523 1 96.75 30 PHE B C 1
ATOM 1514 O O . PHE B 1 30 ? 0.595 15.969 6.789 1 96.75 30 PHE B O 1
ATOM 1521 N N . SER B 1 31 ? -1.223 17.047 7.43 1 96.56 31 SER B N 1
ATOM 1522 C CA . SE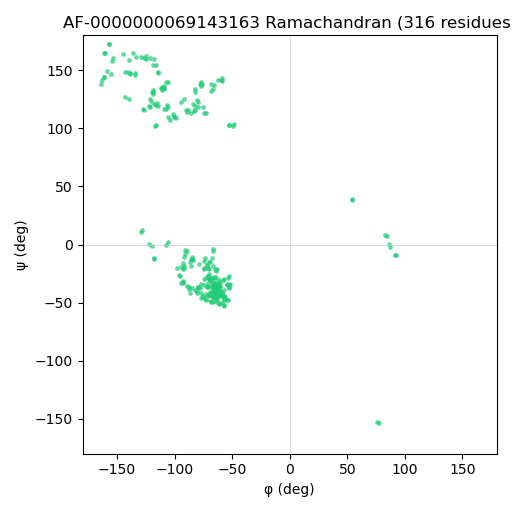R B 1 31 ? -1.005 16.812 8.852 1 96.56 31 SER B CA 1
ATOM 1523 C C . SER B 1 31 ? -1.054 15.32 9.172 1 96.56 31 SER B C 1
ATOM 1525 O O . SER B 1 31 ? -0.246 14.82 9.961 1 96.56 31 SER B O 1
ATOM 1527 N N . ALA B 1 32 ? -1.998 14.656 8.617 1 97.19 32 ALA B N 1
ATOM 1528 C CA . ALA B 1 32 ? -2.133 13.219 8.859 1 97.19 32 ALA B CA 1
ATOM 1529 C C . ALA B 1 32 ? -0.896 12.461 8.383 1 97.19 32 ALA B C 1
ATOM 1531 O O . ALA B 1 32 ? -0.417 11.555 9.07 1 97.19 32 ALA B O 1
ATOM 1532 N N . VAL B 1 33 ? -0.341 12.836 7.234 1 97.75 33 VAL B N 1
ATOM 1533 C CA . VAL B 1 33 ? 0.847 12.18 6.695 1 97.75 33 VAL B CA 1
ATOM 1534 C C . VAL B 1 33 ? 2.057 12.508 7.566 1 97.75 33 VAL B C 1
ATOM 1536 O O . VAL B 1 33 ? 2.848 11.625 7.902 1 97.75 33 VAL B O 1
ATOM 1539 N N . LYS B 1 34 ? 2.137 13.773 7.922 1 97.06 34 LYS B N 1
ATOM 1540 C CA . LYS B 1 34 ? 3.238 14.195 8.781 1 97.06 34 LYS B CA 1
ATOM 1541 C C . LYS B 1 34 ? 3.223 13.43 10.102 1 97.06 34 LYS B C 1
ATOM 1543 O O . LYS B 1 34 ? 4.27 12.984 10.578 1 97.06 34 LYS B O 1
ATOM 1548 N N . ASP B 1 35 ? 2.084 13.273 10.664 1 97.06 35 ASP B N 1
ATOM 1549 C CA . ASP B 1 35 ? 1.945 12.547 11.922 1 97.06 35 ASP B CA 1
ATOM 1550 C C . ASP B 1 35 ? 2.35 11.078 11.758 1 97.06 35 ASP B C 1
ATOM 1552 O O . ASP B 1 35 ? 3.006 10.508 12.633 1 97.06 35 ASP B O 1
ATOM 1556 N N . ALA B 1 36 ? 1.919 10.477 10.719 1 97.38 36 ALA B N 1
ATOM 1557 C CA . ALA B 1 36 ? 2.283 9.086 10.453 1 97.38 36 ALA B CA 1
ATOM 1558 C C . ALA B 1 36 ? 3.793 8.945 10.281 1 97.38 36 ALA B C 1
ATOM 1560 O O . ALA B 1 36 ? 4.395 7.996 10.797 1 97.38 36 ALA B O 1
ATOM 1561 N N . VAL B 1 37 ? 4.473 9.883 9.57 1 97.69 37 VAL B N 1
ATOM 1562 C CA . VAL B 1 37 ? 5.918 9.859 9.359 1 97.69 37 VAL B CA 1
ATOM 1563 C C . VAL B 1 37 ? 6.641 10.023 10.688 1 97.69 37 VAL B C 1
ATOM 1565 O O . VAL B 1 37 ? 7.613 9.32 10.969 1 97.69 37 VAL B O 1
ATOM 1568 N N . ALA B 1 38 ? 6.09 10.938 11.508 1 97.5 38 ALA B N 1
ATOM 1569 C CA . ALA B 1 38 ? 6.684 11.164 12.82 1 97.5 38 ALA B CA 1
ATOM 1570 C C . ALA B 1 38 ? 6.566 9.914 13.703 1 97.5 38 ALA B C 1
ATOM 1572 O O . ALA B 1 38 ? 7.508 9.562 14.414 1 97.5 38 ALA B O 1
ATOM 1573 N N . SER B 1 39 ? 5.488 9.297 13.664 1 96.38 39 SER B N 1
ATOM 1574 C CA . SER B 1 39 ? 5.262 8.102 14.461 1 96.38 39 SER B CA 1
ATOM 1575 C C . SER B 1 39 ? 6.176 6.961 14.023 1 96.38 39 SER B C 1
ATOM 1577 O O . SER B 1 39 ? 6.672 6.199 14.852 1 96.38 39 SER B O 1
ATOM 1579 N N . MET B 1 40 ? 6.43 6.844 12.773 1 94.5 40 MET B N 1
ATOM 1580 C CA . MET B 1 40 ? 7.172 5.711 12.234 1 94.5 40 MET B CA 1
ATOM 1581 C C . MET B 1 40 ? 8.672 5.98 12.266 1 94.5 40 MET B C 1
ATOM 1583 O O . MET B 1 40 ? 9.469 5.07 12.508 1 94.5 40 MET B O 1
ATOM 1587 N N . HIS B 1 41 ? 9.016 7.258 11.977 1 95.81 41 HIS B N 1
ATOM 1588 C CA . HIS B 1 41 ? 10.422 7.547 11.742 1 95.81 41 HIS B CA 1
ATOM 1589 C C . HIS B 1 41 ? 10.953 8.57 12.75 1 95.81 41 HIS B C 1
ATOM 1591 O O . HIS B 1 41 ? 12.078 9.047 12.617 1 95.81 41 HIS B O 1
ATOM 1597 N N . GLY B 1 42 ? 10.125 9.047 13.625 1 96.31 42 GLY B N 1
ATOM 1598 C CA . GLY B 1 42 ? 10.547 9.93 14.695 1 96.31 42 GLY B CA 1
ATOM 1599 C C . GLY B 1 42 ? 10.789 11.359 14.234 1 96.31 42 GLY B C 1
ATOM 1600 O O . GLY B 1 42 ? 10.211 11.797 13.234 1 96.31 42 GLY B O 1
ATOM 1601 N N . ASP B 1 43 ? 11.68 11.977 15.039 1 95.31 43 ASP B N 1
ATOM 1602 C CA . ASP B 1 43 ? 11.992 13.383 14.797 1 95.31 43 ASP B CA 1
ATOM 1603 C C . ASP B 1 43 ? 12.68 13.562 13.445 1 95.31 43 ASP B C 1
ATOM 1605 O O . ASP B 1 43 ? 12.5 14.586 12.789 1 95.31 43 ASP B O 1
ATOM 1609 N N . TYR B 1 44 ? 13.375 12.633 13.164 1 94.75 44 TYR B N 1
ATOM 1610 C CA . TYR B 1 44 ? 14.062 12.703 11.875 1 94.75 44 TYR B CA 1
ATOM 1611 C C . TYR B 1 44 ? 13.062 12.773 10.727 1 94.75 44 TYR B C 1
ATOM 1613 O O . TYR B 1 44 ? 13.172 13.633 9.852 1 94.75 44 TYR B O 1
ATOM 1621 N N . GLY B 1 45 ? 12.141 11.836 10.758 1 95.31 45 GLY B N 1
ATOM 1622 C CA . GLY B 1 45 ? 11.109 11.844 9.734 1 95.31 45 GLY B CA 1
ATOM 1623 C C . GLY B 1 45 ? 10.289 13.117 9.719 1 95.31 45 GLY B C 1
ATOM 1624 O O . GLY B 1 45 ? 10.023 13.68 8.648 1 95.31 45 GLY B O 1
ATOM 1625 N N . ALA B 1 46 ? 9.938 13.617 10.883 1 94.62 46 ALA B N 1
ATOM 1626 C CA . ALA B 1 46 ? 9.156 14.852 11.008 1 94.62 46 ALA B CA 1
ATOM 1627 C C . ALA B 1 46 ? 9.898 16.031 10.391 1 94.62 46 ALA B C 1
ATOM 1629 O O . ALA B 1 46 ? 9.297 16.891 9.734 1 94.62 46 ALA B O 1
ATOM 1630 N N . ALA B 1 47 ? 11.195 16.125 10.57 1 94.5 47 ALA B N 1
ATOM 1631 C CA . ALA B 1 47 ? 12.008 17.203 10.016 1 94.5 47 ALA B CA 1
ATOM 1632 C C . ALA B 1 47 ? 12.039 17.141 8.492 1 94.5 47 ALA B C 1
ATOM 1634 O O . ALA B 1 47 ? 12 18.172 7.82 1 94.5 47 ALA B O 1
ATOM 1635 N N . GLN B 1 48 ? 12.109 15.906 8 1 90.75 48 GLN B N 1
ATOM 1636 C CA . GLN B 1 48 ? 12.133 15.734 6.551 1 90.75 48 GLN B CA 1
ATOM 1637 C C . GLN B 1 48 ? 10.836 16.219 5.914 1 90.75 48 GLN B C 1
ATOM 1639 O O . GLN B 1 48 ? 10.836 16.734 4.797 1 90.75 48 GLN B O 1
ATOM 1644 N N . CYS B 1 49 ? 9.75 16.016 6.629 1 90.69 49 CYS B N 1
ATOM 1645 C CA . CYS B 1 49 ? 8.453 16.438 6.109 1 90.69 49 CYS B CA 1
ATOM 1646 C C . CYS B 1 49 ? 8.312 17.953 6.133 1 90.69 49 CYS B C 1
ATOM 1648 O O . CYS B 1 49 ? 7.473 18.516 5.43 1 90.69 49 CYS B O 1
ATOM 1650 N N . SER B 1 50 ? 9.094 18.609 6.859 1 89.62 50 SER B N 1
ATOM 1651 C CA . SER B 1 50 ? 9 20.062 6.973 1 89.62 50 SER B CA 1
ATOM 1652 C C . SER B 1 50 ? 9.758 20.766 5.848 1 89.62 50 SER B C 1
ATOM 1654 O O . SER B 1 50 ? 9.586 21.953 5.625 1 89.62 50 SER B O 1
ATOM 1656 N N . ILE B 1 51 ? 10.57 19.906 5.16 1 89.06 51 ILE B N 1
ATOM 1657 C CA . ILE B 1 51 ? 11.383 20.5 4.102 1 89.06 51 ILE B CA 1
ATOM 1658 C C . ILE B 1 51 ? 10.969 19.906 2.75 1 89.06 51 ILE B C 1
ATOM 1660 O O . ILE B 1 51 ? 11.297 18.766 2.438 1 89.06 51 ILE B O 1
ATOM 1664 N N . GLY B 1 52 ? 10.195 20.594 1.947 1 90.75 52 GLY B N 1
ATOM 1665 C CA . GLY B 1 52 ? 9.984 20.188 0.564 1 90.7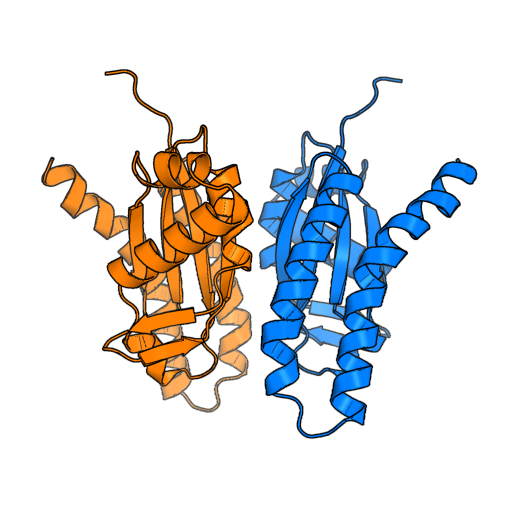5 52 GLY B CA 1
ATOM 1666 C C . GLY B 1 52 ? 8.773 19.297 0.378 1 90.75 52 GLY B C 1
ATOM 1667 O O . GLY B 1 52 ? 8.383 19 -0.753 1 90.75 52 GLY B O 1
ATOM 1668 N N . PHE B 1 53 ? 8.219 18.875 1.518 1 95.25 53 PHE B N 1
ATOM 1669 C CA . PHE B 1 53 ? 7.008 18.062 1.449 1 95.25 53 PHE B CA 1
ATOM 1670 C C . PHE B 1 53 ? 5.773 18.938 1.287 1 95.25 53 PHE B C 1
ATOM 1672 O O . PHE B 1 53 ? 5.629 19.953 1.975 1 95.25 53 PHE B O 1
ATOM 1679 N N . SER B 1 54 ? 4.879 18.609 0.316 1 95.62 54 SER B N 1
ATOM 1680 C CA . SER B 1 54 ? 3.627 19.328 0.109 1 95.62 54 SER B CA 1
ATOM 1681 C C . SER B 1 54 ? 2.594 18.438 -0.584 1 95.62 54 SER B C 1
ATOM 1683 O O . SER B 1 54 ? 2.949 17.531 -1.327 1 95.62 54 SER B O 1
ATOM 1685 N N . VAL B 1 55 ? 1.373 18.688 -0.2 1 96.12 55 VAL B N 1
ATOM 1686 C CA . VAL B 1 55 ? 0.262 18.156 -0.977 1 96.12 55 VAL B CA 1
ATOM 1687 C C . VAL B 1 55 ? -0.08 19.109 -2.119 1 96.12 55 VAL B C 1
ATOM 1689 O O . VAL B 1 55 ? -0.61 20.203 -1.89 1 96.12 55 VAL B O 1
ATOM 1692 N N . LYS B 1 56 ? 0.161 18.656 -3.385 1 94.31 56 LYS B N 1
ATOM 1693 C CA . LYS B 1 56 ? 0.104 19.547 -4.539 1 94.31 56 LYS B CA 1
ATOM 1694 C C . LYS B 1 56 ? -1.287 19.547 -5.168 1 94.31 56 LYS B C 1
ATOM 1696 O O . LYS B 1 56 ? -1.668 20.5 -5.844 1 94.31 56 LYS B O 1
ATOM 1701 N N . TYR B 1 57 ? -1.984 18.516 -4.859 1 92.06 57 TYR B N 1
ATOM 1702 C CA . TYR B 1 57 ? -3.275 18.344 -5.516 1 92.06 57 TYR B CA 1
ATOM 1703 C C . TYR B 1 57 ? -4.141 17.328 -4.773 1 92.06 57 TYR B C 1
ATOM 1705 O O . TYR B 1 57 ? -3.641 16.312 -4.297 1 92.06 57 TYR B O 1
ATOM 1713 N N . VAL B 1 58 ? -5.391 17.672 -4.668 1 92.5 58 VAL B N 1
ATOM 1714 C CA . VAL B 1 58 ? -6.383 16.734 -4.168 1 92.5 58 VAL B CA 1
ATOM 1715 C C . VAL B 1 58 ? -7.672 16.859 -4.977 1 92.5 58 VAL B C 1
ATOM 1717 O O . VAL B 1 58 ? -8.219 17.953 -5.121 1 92.5 58 VAL B O 1
ATOM 1720 N N . ASN B 1 59 ? -8.125 15.773 -5.512 1 89.12 59 ASN B N 1
ATOM 1721 C CA . ASN B 1 59 ? -9.445 15.68 -6.113 1 89.12 59 ASN B CA 1
ATOM 1722 C C . ASN B 1 59 ? -10.422 14.938 -5.199 1 89.12 59 ASN B C 1
ATOM 1724 O O . ASN B 1 59 ? -10.398 13.711 -5.121 1 89.12 59 ASN B O 1
ATOM 1728 N N . ALA B 1 60 ? -11.242 15.648 -4.672 1 86.44 60 ALA B N 1
ATOM 1729 C CA . ALA B 1 60 ? -12.141 15.086 -3.668 1 86.44 60 ALA B CA 1
ATOM 1730 C C . ALA B 1 60 ? -13.125 14.102 -4.297 1 86.44 60 ALA B C 1
ATOM 1732 O O . ALA B 1 60 ? -13.586 13.164 -3.641 1 86.44 60 ALA B O 1
ATOM 1733 N N . LEU B 1 61 ? -13.438 14.281 -5.461 1 82.81 61 LEU B N 1
ATOM 1734 C CA . LEU B 1 61 ? -14.422 13.445 -6.129 1 82.81 61 LEU B CA 1
ATOM 1735 C C . LEU B 1 61 ? -13.867 12.047 -6.387 1 82.81 61 LEU B C 1
ATOM 1737 O O . LEU B 1 61 ? -14.547 11.047 -6.148 1 82.81 61 LEU B O 1
ATOM 1741 N N . THR B 1 62 ? -12.672 11.938 -6.852 1 86.31 62 THR B N 1
ATOM 1742 C CA . THR B 1 62 ? -12.086 10.656 -7.219 1 86.31 62 THR B CA 1
ATOM 1743 C C . THR B 1 62 ? -11.195 10.125 -6.094 1 86.31 62 THR B C 1
ATOM 1745 O O . THR B 1 62 ? -10.875 8.938 -6.059 1 86.31 62 THR B O 1
ATOM 1748 N N . GLY B 1 63 ? -10.773 11.07 -5.227 1 91.56 63 GLY B N 1
ATOM 1749 C CA . GLY B 1 63 ? -9.844 10.688 -4.172 1 91.56 63 GLY B CA 1
ATOM 1750 C C . GLY B 1 63 ? -8.398 10.703 -4.617 1 91.56 63 GLY B C 1
ATOM 1751 O O . GLY B 1 63 ? -7.508 10.266 -3.881 1 91.56 63 GLY B O 1
ATOM 1752 N N . ILE B 1 64 ? -8.133 11.18 -5.805 1 94.62 64 ILE B N 1
ATOM 1753 C CA . ILE B 1 64 ? -6.77 11.234 -6.316 1 94.62 64 ILE B CA 1
ATOM 1754 C C . ILE B 1 64 ? -6.023 12.398 -5.668 1 94.62 64 ILE B C 1
ATOM 1756 O O . ILE B 1 64 ? -6.574 13.492 -5.512 1 94.62 64 ILE B O 1
ATOM 1760 N N . MET B 1 65 ? -4.75 12.141 -5.328 1 95.88 65 MET B N 1
ATOM 1761 C CA . MET B 1 65 ? -3.912 13.156 -4.699 1 95.88 65 MET B CA 1
ATOM 1762 C C . MET B 1 65 ? -2.473 13.055 -5.191 1 95.88 65 MET B C 1
ATOM 1764 O O . MET B 1 65 ? -2 11.969 -5.527 1 95.88 65 MET B O 1
ATOM 1768 N N . LEU B 1 66 ? -1.832 14.258 -5.23 1 97 66 LEU B N 1
ATOM 1769 C CA . LEU B 1 66 ? -0.426 14.32 -5.617 1 97 66 LEU B CA 1
ATOM 1770 C C . LEU B 1 66 ? 0.415 14.938 -4.5 1 97 66 LEU B C 1
ATOM 1772 O O . LEU B 1 66 ? 0.147 16.047 -4.059 1 97 66 LEU B O 1
ATOM 1776 N N . ILE B 1 67 ? 1.448 14.164 -4.113 1 97 67 ILE B N 1
ATOM 1777 C CA . ILE B 1 67 ? 2.385 14.617 -3.088 1 97 67 ILE B CA 1
ATOM 1778 C C . ILE B 1 67 ? 3.752 14.875 -3.717 1 97 67 ILE B C 1
ATOM 1780 O O . ILE B 1 67 ? 4.211 14.109 -4.562 1 97 67 ILE B O 1
ATOM 1784 N N . ARG B 1 68 ? 4.305 16.031 -3.311 1 96.88 68 ARG B N 1
ATOM 1785 C CA . ARG B 1 68 ? 5.695 16.312 -3.65 1 96.88 68 ARG B CA 1
ATOM 1786 C C . ARG B 1 68 ? 6.598 16.156 -2.43 1 96.88 68 ARG B C 1
ATOM 1788 O O . ARG B 1 68 ? 6.227 16.562 -1.326 1 96.88 68 ARG B O 1
ATOM 1795 N N . CYS B 1 69 ? 7.785 15.594 -2.592 1 96.62 69 CYS B N 1
ATOM 1796 C CA . CYS B 1 69 ? 8.781 15.484 -1.531 1 96.62 69 CYS B CA 1
ATOM 1797 C C . CYS B 1 69 ? 10.188 15.398 -2.109 1 96.62 69 CYS B C 1
ATOM 1799 O O . CYS B 1 69 ? 10.359 15.148 -3.303 1 96.62 69 CYS B O 1
ATOM 1801 N N . PRO B 1 70 ? 11.172 15.742 -1.281 1 96 70 PRO B N 1
ATOM 1802 C CA . PRO B 1 70 ? 12.555 15.609 -1.762 1 96 70 PRO B CA 1
ATOM 1803 C C . PRO B 1 70 ? 12.906 14.172 -2.143 1 96 70 PRO B C 1
ATOM 1805 O O . PRO B 1 70 ? 12.492 13.227 -1.461 1 96 70 PRO B O 1
ATOM 1808 N N . LYS B 1 71 ? 13.672 14.07 -3.203 1 96.25 71 LYS B N 1
ATOM 1809 C CA . LYS B 1 71 ? 14.125 12.766 -3.668 1 96.25 71 LYS B CA 1
ATOM 1810 C C . LYS B 1 71 ? 14.836 12 -2.551 1 96.25 71 LYS B C 1
ATOM 1812 O O . LYS B 1 71 ? 14.688 10.781 -2.443 1 96.25 71 LYS B O 1
ATOM 1817 N N . SER B 1 72 ? 15.523 12.727 -1.705 1 94.06 72 SER B N 1
ATOM 1818 C CA . SER B 1 72 ? 16.344 12.102 -0.677 1 94.06 72 SER B CA 1
ATOM 1819 C C . SER B 1 72 ? 15.484 11.461 0.405 1 94.06 72 SER B C 1
ATOM 1821 O O . SER B 1 72 ? 15.938 10.539 1.094 1 94.06 72 SER B O 1
ATOM 1823 N N . SER B 1 73 ? 14.211 11.844 0.557 1 94.56 73 SER B N 1
ATOM 1824 C CA . SER B 1 73 ? 13.43 11.391 1.703 1 94.56 73 SER B CA 1
ATOM 1825 C C . SER B 1 73 ? 12.094 10.797 1.264 1 94.56 73 SER B C 1
ATOM 1827 O O . SER B 1 73 ? 11.234 10.508 2.098 1 94.56 73 SER B O 1
ATOM 1829 N N . TYR B 1 74 ? 11.906 10.562 0.009 1 96.12 74 TYR B N 1
ATOM 1830 C CA . TYR B 1 74 ? 10.578 10.148 -0.452 1 96.12 74 TYR B CA 1
ATOM 1831 C C . TYR B 1 74 ? 10.211 8.781 0.096 1 96.12 74 TYR B C 1
ATOM 1833 O O . TYR B 1 74 ? 9.039 8.492 0.327 1 96.12 74 TYR B O 1
ATOM 1841 N N . ARG B 1 75 ? 11.242 7.973 0.353 1 94.12 75 ARG B N 1
ATOM 1842 C CA . ARG B 1 75 ? 10.969 6.629 0.85 1 94.12 75 ARG B CA 1
ATOM 1843 C C . ARG B 1 75 ? 10.391 6.676 2.262 1 94.12 75 ARG B C 1
ATOM 1845 O O . ARG B 1 75 ? 9.562 5.84 2.631 1 94.12 75 ARG B O 1
ATOM 1852 N N . LEU B 1 76 ? 10.883 7.625 3.064 1 95.69 76 LEU B N 1
ATOM 1853 C CA . LEU B 1 76 ? 10.367 7.809 4.414 1 95.69 76 LEU B CA 1
ATOM 1854 C C . LEU B 1 76 ? 8.883 8.172 4.383 1 95.69 76 LEU B C 1
ATOM 1856 O O . LEU B 1 76 ? 8.086 7.613 5.137 1 95.69 76 LEU B O 1
ATOM 1860 N N . ILE B 1 77 ? 8.547 9 3.475 1 97 77 ILE B N 1
ATOM 1861 C CA . ILE B 1 77 ? 7.164 9.453 3.34 1 97 77 ILE B CA 1
ATOM 1862 C C . ILE B 1 77 ? 6.309 8.336 2.754 1 97 77 ILE B C 1
ATOM 1864 O O . ILE B 1 77 ? 5.238 8.016 3.283 1 97 77 ILE B O 1
ATOM 1868 N N . TRP B 1 78 ? 6.816 7.746 1.738 1 96.62 78 TRP B N 1
ATOM 1869 C CA . TRP B 1 78 ? 6.113 6.656 1.065 1 96.62 78 TRP B CA 1
ATOM 1870 C C . TRP B 1 78 ? 5.805 5.523 2.039 1 96.62 78 TRP B C 1
ATOM 1872 O O . TRP B 1 78 ? 4.688 5.008 2.064 1 96.62 78 TRP B O 1
ATOM 1882 N N . SER B 1 79 ? 6.77 5.168 2.859 1 96.69 79 SER B N 1
ATOM 1883 C CA . SER B 1 79 ? 6.598 4.023 3.75 1 96.69 79 SER B CA 1
ATOM 1884 C C . SER B 1 79 ? 5.586 4.328 4.848 1 96.69 79 SER B C 1
ATOM 1886 O O . SER B 1 79 ? 5.066 3.412 5.488 1 96.69 79 SER B O 1
ATOM 1888 N N . ALA B 1 80 ? 5.254 5.512 5.066 1 97.81 80 ALA B N 1
ATOM 1889 C CA . ALA B 1 80 ? 4.336 5.898 6.133 1 97.81 80 ALA B CA 1
ATOM 1890 C C . ALA B 1 80 ? 2.896 5.945 5.629 1 97.81 80 ALA B C 1
ATOM 1892 O O . ALA B 1 80 ? 1.952 5.898 6.418 1 97.81 80 ALA B O 1
ATOM 1893 N N . LEU B 1 81 ? 2.668 6.023 4.406 1 97.81 81 LEU B N 1
ATOM 1894 C CA . LEU B 1 81 ? 1.356 6.262 3.816 1 97.81 81 LEU B CA 1
ATOM 1895 C C . LEU B 1 81 ? 0.366 5.184 4.234 1 97.81 81 LEU B C 1
ATOM 1897 O O . LEU B 1 81 ? -0.771 5.484 4.602 1 97.81 81 LEU B O 1
ATOM 1901 N N . PRO B 1 82 ? 0.791 3.861 4.242 1 96.44 82 PRO B N 1
ATOM 1902 C CA . PRO B 1 82 ? -0.166 2.814 4.609 1 96.44 82 PRO B CA 1
ATOM 1903 C C . PRO B 1 82 ? -0.603 2.9 6.07 1 96.44 82 PRO B C 1
ATOM 1905 O O . PRO B 1 82 ? -1.566 2.244 6.473 1 96.44 82 PRO B O 1
ATOM 1908 N N . PHE B 1 83 ? -0.03 3.807 6.785 1 96.38 83 PHE B N 1
ATOM 1909 C CA . PHE B 1 83 ? -0.323 3.871 8.211 1 96.38 83 PHE B CA 1
ATOM 1910 C C . PHE B 1 83 ? -1.193 5.082 8.531 1 96.38 83 PHE B C 1
ATOM 1912 O O . PHE B 1 83 ? -1.507 5.336 9.695 1 96.38 83 PHE B O 1
ATOM 1919 N N . VAL B 1 84 ? -1.518 5.824 7.641 1 96.81 84 VAL B N 1
ATOM 1920 C CA . VAL B 1 84 ? -2.531 6.859 7.816 1 96.81 84 VAL B CA 1
ATOM 1921 C C . VAL B 1 84 ? -3.92 6.223 7.836 1 96.81 84 VAL B C 1
ATOM 1923 O O . VAL B 1 84 ? -4.375 5.68 6.824 1 96.81 84 VAL B O 1
ATOM 1926 N N . THR B 1 85 ? -4.668 6.34 8.914 1 94.56 85 THR B N 1
ATOM 1927 C CA . THR B 1 85 ? -5.914 5.598 9.055 1 94.56 85 THR B CA 1
ATOM 1928 C C . THR B 1 85 ? -7.102 6.547 9.18 1 94.56 85 THR B C 1
ATOM 1930 O O . THR B 1 85 ? -8.25 6.113 9.164 1 94.56 85 THR B O 1
ATOM 1933 N N . SER B 1 86 ? -6.816 7.816 9.391 1 94.94 86 SER B N 1
ATOM 1934 C CA . SER B 1 86 ? -7.895 8.789 9.508 1 94.94 86 SER B CA 1
ATOM 1935 C C . SER B 1 86 ? -7.383 10.211 9.281 1 94.94 86 SER B C 1
ATOM 1937 O O . SER B 1 86 ? -6.176 10.445 9.289 1 94.94 86 SER B O 1
ATOM 1939 N N . VAL B 1 87 ? -8.266 11.102 9.062 1 96 87 VAL B N 1
ATOM 1940 C CA . VAL B 1 87 ? -7.98 12.531 8.977 1 96 87 VAL B CA 1
ATOM 1941 C C . VAL B 1 87 ? -9.016 13.32 9.781 1 96 87 VAL B C 1
ATOM 1943 O O . VAL B 1 87 ? -10.156 12.875 9.93 1 96 87 VAL B O 1
ATOM 1946 N N . GLU B 1 88 ? -8.57 14.312 10.273 1 94.81 88 GLU B N 1
ATOM 1947 C CA . GLU B 1 88 ? -9.477 15.211 10.984 1 94.81 88 GLU B CA 1
ATOM 1948 C C . GLU B 1 88 ? -10.055 16.266 10.055 1 94.81 88 GLU B C 1
ATOM 1950 O O . GLU B 1 88 ? -9.32 17.094 9.508 1 94.81 88 GLU B O 1
ATOM 1955 N N . LEU B 1 89 ? -11.312 16.219 9.883 1 90.44 89 LEU B N 1
ATOM 1956 C CA . LEU B 1 89 ? -12.023 17.172 9.047 1 90.44 89 LEU B CA 1
ATOM 1957 C C . LEU B 1 89 ? -13.188 17.797 9.805 1 90.44 89 LEU B C 1
ATOM 1959 O O . LEU B 1 89 ? -14.102 17.109 10.242 1 90.44 89 LEU B O 1
ATOM 1963 N N . LYS B 1 90 ? -13.133 19.078 10.016 1 86.94 90 LYS B N 1
ATOM 1964 C CA . LYS B 1 90 ? -14.188 19.828 10.688 1 86.94 90 LYS B CA 1
ATOM 1965 C C . LYS B 1 90 ? -14.516 19.203 12.047 1 86.94 90 LYS B C 1
ATOM 1967 O O . LYS B 1 90 ? -15.68 18.953 12.359 1 86.94 90 LYS B O 1
ATOM 1972 N N . GLY B 1 91 ? -13.555 18.766 12.719 1 88.5 91 GLY B N 1
ATOM 1973 C CA . GLY B 1 91 ? -13.711 18.25 14.07 1 88.5 91 GLY B CA 1
ATOM 1974 C C . GLY B 1 91 ? -14.086 16.781 14.117 1 88.5 91 GLY B C 1
ATOM 1975 O O . GLY B 1 91 ? -14.273 16.219 15.195 1 88.5 91 GLY B O 1
ATOM 1976 N N . ARG B 1 92 ? -14.211 16.203 12.977 1 91.75 92 ARG B N 1
ATOM 1977 C CA . ARG B 1 92 ? -14.547 14.781 12.906 1 91.75 92 ARG B CA 1
ATOM 1978 C C . ARG B 1 92 ? -13.367 13.969 12.383 1 91.75 92 ARG B C 1
ATOM 1980 O O . ARG B 1 92 ? -12.688 14.391 11.445 1 91.75 92 ARG B O 1
ATOM 1987 N N . LYS B 1 93 ? -13.219 12.891 13.117 1 93.62 93 LYS B N 1
ATOM 1988 C CA . LYS B 1 93 ? -12.227 11.938 12.625 1 93.62 93 LYS B CA 1
ATOM 1989 C C . LYS B 1 93 ? -12.828 11.031 11.555 1 93.62 93 LYS B C 1
ATOM 1991 O O . LYS B 1 93 ? -13.75 10.266 11.828 1 93.62 93 LYS B O 1
ATOM 1996 N N . ILE B 1 94 ? -12.352 11.125 10.352 1 93.56 94 ILE B N 1
ATOM 1997 C CA . ILE B 1 94 ? -12.875 10.359 9.227 1 93.56 94 ILE B CA 1
ATOM 1998 C C . ILE B 1 94 ? -11.898 9.242 8.867 1 93.56 94 ILE B C 1
ATOM 2000 O O . ILE B 1 94 ? -10.742 9.508 8.508 1 93.56 94 ILE B O 1
ATOM 2004 N N . PRO B 1 95 ? -12.328 7.996 8.969 1 92.56 95 PRO B N 1
ATOM 2005 C CA . PRO B 1 95 ? -11.461 6.887 8.57 1 92.56 95 PRO B CA 1
ATOM 2006 C C . PRO B 1 95 ? -11.164 6.871 7.074 1 92.56 95 PRO B C 1
ATOM 2008 O O . PRO B 1 95 ? -12.055 7.148 6.266 1 92.56 95 PRO B O 1
ATOM 2011 N N . LEU B 1 96 ? -9.891 6.598 6.781 1 93.31 96 LEU B N 1
ATOM 2012 C CA . LEU B 1 96 ? -9.5 6.469 5.383 1 93.31 96 LEU B CA 1
ATOM 2013 C C . LEU B 1 96 ? -8.234 5.6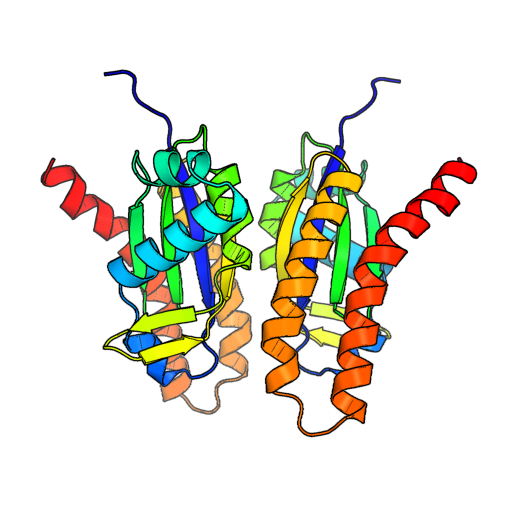33 5.25 1 93.31 96 LEU B C 1
ATOM 2015 O O . LEU B 1 96 ? -7.637 5.234 6.254 1 93.31 96 LEU B O 1
ATOM 2019 N N . PHE B 1 97 ? -7.863 5.324 3.994 1 92.62 97 PHE B N 1
ATOM 2020 C CA . PHE B 1 97 ? -6.598 4.68 3.672 1 92.62 97 PHE B CA 1
ATOM 2021 C C . PHE B 1 97 ? -5.973 5.305 2.432 1 92.62 97 PHE B C 1
ATOM 2023 O O . PHE B 1 97 ? -6.68 5.715 1.511 1 92.62 97 PHE B O 1
ATOM 2030 N N . LEU B 1 98 ? -4.598 5.289 2.482 1 95.75 98 LEU B N 1
ATOM 2031 C CA . LEU B 1 98 ? -3.875 5.855 1.349 1 95.75 98 LEU B CA 1
ATOM 2032 C C . LEU B 1 98 ? -3.156 4.766 0.562 1 95.75 98 LEU B C 1
ATOM 2034 O O . LEU B 1 98 ? -2.506 3.896 1.148 1 95.75 98 LEU B O 1
ATOM 2038 N N . ASN B 1 99 ? -3.314 4.84 -0.735 1 94.81 99 ASN B N 1
ATOM 2039 C CA . ASN B 1 99 ? -2.627 3.934 -1.65 1 94.81 99 ASN B CA 1
ATOM 2040 C C . ASN B 1 99 ? -1.758 4.695 -2.645 1 94.81 99 ASN B C 1
ATOM 2042 O O . ASN B 1 99 ? -2.262 5.516 -3.418 1 94.81 99 ASN B O 1
ATOM 2046 N N . CYS B 1 100 ? -0.452 4.41 -2.574 1 97.5 100 CYS B N 1
ATOM 2047 C CA . CYS B 1 100 ? 0.419 5.012 -3.578 1 97.5 100 CYS B CA 1
ATOM 2048 C C . CYS B 1 100 ? 0.353 4.238 -4.891 1 97.5 100 CYS B C 1
ATOM 2050 O O . CYS B 1 100 ? 0.695 3.057 -4.938 1 97.5 100 CYS B O 1
ATOM 2052 N N . LEU B 1 101 ? -0.019 4.957 -5.957 1 96.06 101 LEU B N 1
ATOM 2053 C CA . LEU B 1 101 ? -0.227 4.328 -7.258 1 96.06 101 LEU B CA 1
ATOM 2054 C C . LEU B 1 101 ? 1.05 4.371 -8.094 1 96.06 101 LEU B C 1
ATOM 2056 O O . LEU B 1 101 ? 1.295 3.475 -8.906 1 96.06 101 LEU B O 1
ATOM 2060 N N . HIS B 1 102 ? 1.813 5.441 -7.898 1 97.12 102 HIS B N 1
ATOM 2061 C CA . HIS B 1 102 ? 2.961 5.676 -8.766 1 97.12 102 HIS B CA 1
ATOM 2062 C C . HIS B 1 102 ? 3.945 6.648 -8.125 1 97.12 102 HIS B C 1
ATOM 2064 O O . HIS B 1 102 ? 3.537 7.586 -7.438 1 97.12 102 HIS B O 1
ATOM 2070 N N . VAL B 1 103 ? 5.199 6.391 -8.359 1 96.75 103 VAL B N 1
ATOM 2071 C CA . VAL B 1 103 ? 6.262 7.32 -7.988 1 96.75 103 VAL B CA 1
ATOM 2072 C C . VAL B 1 103 ? 6.949 7.852 -9.242 1 96.75 103 VAL B C 1
ATOM 2074 O O . VAL B 1 103 ? 7.496 7.074 -10.031 1 96.75 103 VAL B O 1
ATOM 2077 N N . GLY B 1 104 ? 6.867 9.211 -9.406 1 96.62 104 GLY B N 1
ATOM 2078 C CA . GLY B 1 104 ? 7.477 9.836 -10.57 1 96.62 104 GLY B CA 1
ATOM 2079 C C . GLY B 1 104 ? 8.57 10.82 -10.211 1 96.62 104 GLY B C 1
ATOM 2080 O O . GLY B 1 104 ? 8.625 11.32 -9.086 1 96.62 104 GLY B O 1
ATOM 2081 N N . GLY B 1 105 ? 9.406 11.078 -11.188 1 96.38 105 GLY B N 1
ATOM 2082 C CA . GLY B 1 105 ? 10.414 12.109 -11.039 1 96.38 105 GLY B CA 1
ATOM 2083 C C . GLY B 1 105 ? 9.914 13.5 -11.391 1 96.38 105 GLY B C 1
ATOM 2084 O O . GLY B 1 105 ? 10.516 14.5 -11.008 1 96.38 105 GLY B O 1
ATOM 2085 N N . THR B 1 106 ? 8.781 13.57 -12.141 1 94.94 106 THR B N 1
ATOM 2086 C CA . THR B 1 106 ? 8.141 14.812 -12.555 1 94.94 106 THR B CA 1
ATOM 2087 C C . THR B 1 106 ? 6.621 14.695 -12.461 1 94.94 106 THR B C 1
ATOM 2089 O O . THR B 1 106 ? 6.078 13.594 -12.453 1 94.94 106 THR B O 1
ATOM 2092 N N . ILE B 1 107 ? 5.969 15.766 -12.391 1 94.31 107 ILE B N 1
ATOM 2093 C CA . ILE B 1 107 ? 4.508 15.797 -12.406 1 94.31 107 ILE B CA 1
ATOM 2094 C C . ILE B 1 107 ? 3.992 15.195 -13.711 1 94.31 107 ILE B C 1
ATOM 2096 O O . ILE B 1 107 ? 2.965 14.516 -13.719 1 94.31 107 ILE B O 1
ATOM 2100 N N . ARG B 1 108 ? 4.742 15.469 -14.797 1 93.62 108 ARG B N 1
ATOM 2101 C CA . ARG B 1 108 ? 4.316 14.992 -16.109 1 93.62 108 ARG B CA 1
ATOM 2102 C C . ARG B 1 108 ? 4.277 13.461 -16.141 1 93.62 108 ARG B C 1
ATOM 2104 O O . ARG B 1 108 ? 3.379 12.875 -16.75 1 93.62 108 ARG B O 1
ATOM 2111 N N . THR B 1 109 ? 5.176 12.766 -15.516 1 94.81 109 THR B N 1
ATOM 2112 C CA . THR B 1 109 ? 5.176 11.312 -15.492 1 94.81 109 THR B CA 1
ATOM 2113 C C . THR B 1 109 ? 3.979 10.781 -14.703 1 94.81 109 THR B C 1
ATOM 2115 O O . THR B 1 109 ? 3.389 9.766 -15.07 1 94.81 109 THR B O 1
ATOM 2118 N N . CYS B 1 110 ? 3.572 11.484 -13.688 1 95.88 110 CYS B N 1
ATOM 2119 C CA . CYS B 1 110 ? 2.396 11.109 -12.914 1 95.88 110 CYS B CA 1
ATOM 2120 C C . CYS B 1 110 ? 1.12 11.336 -13.711 1 95.88 110 CYS B C 1
ATOM 2122 O O . CYS B 1 110 ? 0.188 10.531 -13.648 1 95.88 110 CYS B O 1
ATOM 2124 N N . GLN B 1 111 ? 1.117 12.367 -14.469 1 93.81 111 GLN B N 1
ATOM 2125 C CA . GLN B 1 111 ? -0.036 12.656 -15.312 1 93.81 111 GLN B CA 1
ATOM 2126 C C . GLN B 1 111 ? -0.239 11.57 -16.359 1 93.81 111 GLN B C 1
ATOM 2128 O O . GLN B 1 111 ? -1.366 11.125 -16.594 1 93.81 111 GLN B O 1
ATOM 2133 N N . LYS B 1 112 ? 0.834 11.219 -16.984 1 94.06 112 LYS B N 1
ATOM 2134 C CA . LYS B 1 112 ? 0.75 10.156 -17.984 1 94.06 112 LYS B CA 1
ATOM 2135 C C . LYS B 1 112 ? 0.244 8.859 -17.375 1 94.06 112 LYS B C 1
ATOM 2137 O O . LYS B 1 112 ? -0.592 8.172 -17.953 1 94.06 112 LYS B O 1
ATOM 2142 N N . PHE B 1 113 ? 0.775 8.617 -16.266 1 96.19 113 PHE B N 1
ATOM 2143 C CA . PHE B 1 113 ? 0.313 7.422 -15.562 1 96.19 113 PHE B CA 1
ATOM 2144 C C . PHE B 1 113 ? -1.17 7.531 -15.227 1 96.19 113 PHE B C 1
ATOM 2146 O O . PHE B 1 113 ? -1.924 6.574 -15.406 1 96.19 113 PHE B O 1
ATOM 2153 N N . LEU B 1 114 ? -1.585 8.664 -14.82 1 96.06 114 LEU B N 1
ATOM 2154 C CA . LEU B 1 114 ? -2.957 8.859 -14.367 1 96.06 114 LEU B CA 1
ATOM 2155 C C . LEU B 1 114 ? -3.941 8.688 -15.516 1 96.06 114 LEU B C 1
ATOM 2157 O O . LEU B 1 114 ? -5.055 8.195 -15.32 1 96.06 114 LEU B O 1
ATOM 2161 N N . VAL B 1 115 ? -3.572 9.148 -16.641 1 94.5 115 VAL B N 1
ATOM 2162 C CA . VAL B 1 115 ? -4.426 8.977 -17.812 1 94.5 115 VAL B CA 1
ATOM 2163 C C . VAL B 1 115 ? -4.691 7.488 -18.031 1 94.5 115 VAL B C 1
ATOM 2165 O O . VAL B 1 115 ? -5.836 7.082 -18.266 1 94.5 115 VAL B O 1
ATOM 2168 N N . ARG B 1 116 ? -3.684 6.645 -18 1 93.06 116 ARG B N 1
ATOM 2169 C CA . ARG B 1 116 ? -3.832 5.203 -18.172 1 93.06 116 ARG B CA 1
ATOM 2170 C C . ARG B 1 116 ? -4.648 4.594 -17.031 1 93.06 116 ARG B C 1
ATOM 2172 O O . ARG B 1 116 ? -5.512 3.75 -17.266 1 93.06 116 ARG B O 1
ATOM 2179 N N . TYR B 1 117 ? -4.387 5.066 -15.922 1 94.69 117 TYR B N 1
ATOM 2180 C CA . TYR B 1 117 ? -5.094 4.57 -14.742 1 94.69 117 TYR B CA 1
ATOM 2181 C C . TYR B 1 117 ? -6.582 4.895 -14.828 1 94.69 117 TYR B C 1
ATOM 2183 O O . TYR B 1 117 ? -7.426 4.047 -14.531 1 94.69 117 TYR B O 1
ATOM 2191 N N . ASN B 1 118 ? -6.836 6.09 -15.203 1 92.31 118 ASN B N 1
ATOM 2192 C CA . ASN B 1 118 ? -8.227 6.52 -15.336 1 92.31 118 ASN B CA 1
ATOM 2193 C C . ASN B 1 118 ? -8.961 5.703 -16.391 1 92.31 118 ASN B C 1
ATOM 2195 O O . ASN B 1 118 ? -10.133 5.355 -16.203 1 92.31 118 ASN B O 1
ATOM 2199 N N . THR B 1 119 ? -8.328 5.496 -17.453 1 91.56 119 THR B N 1
ATOM 2200 C CA . THR B 1 119 ? -8.922 4.676 -18.5 1 91.56 119 THR B CA 1
ATOM 2201 C C . THR B 1 119 ? -9.289 3.293 -17.969 1 91.56 119 THR B C 1
ATOM 2203 O O . THR B 1 119 ? -10.391 2.797 -18.219 1 91.56 119 THR B O 1
ATOM 2206 N N . GLN B 1 120 ? -8.43 2.732 -17.25 1 90.75 120 GLN B N 1
ATOM 2207 C CA . GLN B 1 120 ? -8.68 1.42 -16.672 1 90.75 120 GLN B CA 1
ATOM 2208 C C . GLN B 1 120 ? -9.812 1.484 -15.648 1 90.75 120 GLN B C 1
ATOM 2210 O O . GLN B 1 120 ? -10.664 0.598 -15.602 1 90.75 120 GLN B O 1
ATOM 2215 N N . GLN B 1 121 ? -9.812 2.516 -14.844 1 89.38 121 GLN B N 1
ATOM 2216 C CA . GLN B 1 121 ? -10.859 2.693 -13.836 1 89.38 121 GLN B CA 1
ATOM 2217 C C . GLN B 1 121 ? -12.234 2.818 -14.484 1 89.38 121 GLN B C 1
ATOM 2219 O O . GLN B 1 121 ? -13.219 2.295 -13.961 1 89.38 121 GLN B O 1
ATOM 2224 N N . LEU B 1 122 ? -12.242 3.549 -15.57 1 89.88 122 LEU B N 1
ATOM 2225 C CA . LEU B 1 122 ? -13.5 3.709 -16.297 1 89.88 122 LEU B CA 1
ATOM 2226 C C . LEU B 1 122 ? -14.008 2.365 -16.797 1 89.88 122 LEU B C 1
ATOM 2228 O O . LEU B 1 122 ? -15.203 2.068 -16.688 1 89.88 122 LEU B O 1
ATOM 2232 N N . HIS B 1 123 ? -13.109 1.548 -17.281 1 87.12 123 HIS B N 1
ATOM 2233 C CA . HIS B 1 123 ? -13.477 0.23 -17.781 1 87.12 123 HIS B CA 1
ATOM 2234 C C . HIS B 1 123 ? -14.023 -0.652 -16.672 1 87.12 123 HIS B C 1
ATOM 2236 O O . HIS B 1 123 ? -14.898 -1.488 -16.906 1 87.12 123 HIS B O 1
ATOM 2242 N N . ARG B 1 124 ? -13.617 -0.414 -15.531 1 83.25 124 ARG B N 1
ATOM 2243 C CA . ARG B 1 124 ? -14.016 -1.23 -14.391 1 83.25 124 ARG B CA 1
ATOM 2244 C C . ARG B 1 124 ? -15.312 -0.724 -13.781 1 83.25 124 ARG B C 1
ATOM 2246 O O . ARG B 1 124 ? -16.156 -1.517 -13.344 1 83.25 124 ARG B O 1
ATOM 2253 N N . MET B 1 125 ? -15.484 0.559 -13.758 1 85.12 125 MET B N 1
ATOM 2254 C CA . MET B 1 125 ? -16.547 1.157 -12.961 1 85.12 125 MET B CA 1
ATOM 2255 C C . MET B 1 125 ? -17.812 1.341 -13.797 1 85.12 125 MET B C 1
ATOM 2257 O O . MET B 1 125 ? -18.922 1.206 -13.289 1 85.12 125 MET B O 1
ATOM 2261 N N . LEU B 1 126 ? -17.656 1.591 -15.062 1 89.06 126 LEU B N 1
ATOM 2262 C CA . LEU B 1 126 ? -18.797 1.945 -15.898 1 89.06 126 LEU B CA 1
ATOM 2263 C C . LEU B 1 126 ? -19.797 0.788 -15.984 1 89.06 126 LEU B C 1
ATOM 2265 O O . LEU B 1 126 ? -21 0.994 -15.914 1 89.06 126 LEU B O 1
ATOM 2269 N N . PRO B 1 127 ? -19.344 -0.432 -16.078 1 86.44 127 PRO B N 1
ATOM 2270 C CA . PRO B 1 127 ? -20.266 -1.562 -16.125 1 86.44 127 PRO B CA 1
ATOM 2271 C C . PRO B 1 127 ? -21.062 -1.74 -14.828 1 86.44 127 PRO B C 1
ATOM 2273 O O . PRO B 1 127 ? -22.109 -2.387 -14.828 1 86.44 127 PRO B O 1
ATOM 2276 N N . GLN B 1 128 ? -20.594 -1.218 -13.773 1 83.31 128 GLN B N 1
ATOM 2277 C CA . GLN B 1 128 ? -21.234 -1.359 -12.477 1 83.31 128 GLN B CA 1
ATOM 2278 C C . GLN B 1 128 ? -22.312 -0.285 -12.273 1 83.31 128 GLN B C 1
ATOM 2280 O O . GLN B 1 128 ? -23.125 -0.378 -11.352 1 83.31 128 GLN B O 1
ATOM 2285 N N . CYS B 1 129 ? -22.297 0.679 -13.117 1 86.25 129 CYS B N 1
ATOM 2286 C CA . CYS B 1 129 ? -23.281 1.757 -13.031 1 86.25 129 CYS B CA 1
ATOM 2287 C C . CYS B 1 129 ? -24.641 1.303 -13.547 1 86.25 129 CYS B C 1
ATOM 2289 O O . CYS B 1 129 ? -24.719 0.64 -14.586 1 86.25 129 CYS B O 1
ATOM 2291 N N . LYS B 1 130 ? -25.688 1.679 -12.859 1 91.19 130 LYS B N 1
ATOM 2292 C CA . LYS B 1 130 ? -27.031 1.211 -13.164 1 91.19 130 LYS B CA 1
ATOM 2293 C C . LYS B 1 130 ? -27.781 2.209 -14.047 1 91.19 130 LYS B C 1
ATOM 2295 O O . LYS B 1 130 ? -28.75 1.85 -14.719 1 91.19 130 LYS B O 1
ATOM 2300 N N . THR B 1 131 ? -27.406 3.498 -13.961 1 93.38 131 THR B N 1
ATOM 2301 C CA . THR B 1 131 ? -28.109 4.535 -14.703 1 93.38 131 THR B CA 1
ATOM 2302 C C . THR B 1 131 ? -27.141 5.336 -15.57 1 93.38 131 THR B C 1
ATOM 2304 O O . THR B 1 131 ? -25.938 5.324 -15.328 1 93.38 131 THR B O 1
ATOM 2307 N N . THR B 1 132 ? -27.719 5.984 -16.547 1 93.81 132 THR B N 1
ATOM 2308 C CA . THR B 1 132 ? -26.938 6.844 -17.422 1 93.81 132 THR B CA 1
ATOM 2309 C C . THR B 1 132 ? -26.344 8.016 -16.641 1 93.81 132 THR B C 1
ATOM 2311 O O . THR B 1 132 ? -25.219 8.453 -16.922 1 93.81 132 THR B O 1
ATOM 2314 N N . ASP B 1 133 ? -27.141 8.531 -15.773 1 91.75 133 ASP B N 1
ATOM 2315 C CA . ASP B 1 133 ? -26.672 9.641 -14.953 1 91.75 133 ASP B CA 1
ATOM 2316 C C . ASP B 1 133 ? -25.438 9.242 -14.133 1 91.75 133 ASP B C 1
ATOM 2318 O O . ASP B 1 133 ? -24.484 10.008 -14.008 1 91.75 133 ASP B O 1
ATOM 2322 N N . GLU B 1 134 ? -25.5 8.039 -13.609 1 88.19 134 GLU B N 1
ATOM 2323 C CA . GLU B 1 134 ? -24.359 7.52 -12.859 1 88.19 134 GLU B CA 1
ATOM 2324 C C . GLU B 1 134 ? -23.125 7.379 -13.75 1 88.19 134 GLU B C 1
ATOM 2326 O O . GLU B 1 134 ? -22.016 7.715 -13.336 1 88.19 134 GLU B O 1
ATOM 2331 N N . LYS B 1 135 ? -23.406 6.953 -14.914 1 91.81 135 LYS B N 1
ATOM 2332 C CA . LYS B 1 135 ? -22.312 6.785 -15.867 1 91.81 135 LYS B CA 1
ATOM 2333 C C . LYS B 1 135 ? -21.672 8.125 -16.203 1 91.81 135 LYS B C 1
ATOM 2335 O O . LYS B 1 135 ? -20.438 8.234 -16.203 1 91.81 135 LYS B O 1
ATOM 2340 N N . THR B 1 136 ? -22.406 9.07 -16.453 1 91.31 136 THR B N 1
ATOM 2341 C CA . THR B 1 136 ? -21.922 10.406 -16.797 1 91.31 136 THR B CA 1
ATOM 2342 C C . THR B 1 136 ? -21.156 11.016 -15.633 1 91.31 136 THR B C 1
ATOM 2344 O O . THR B 1 136 ? -20.109 11.641 -15.828 1 91.31 136 THR B O 1
ATOM 2347 N N . HIS B 1 137 ? -21.641 10.828 -14.5 1 87 137 HIS B N 1
ATOM 2348 C CA . HIS B 1 137 ? -20.984 11.367 -13.312 1 87 137 HIS B CA 1
ATOM 2349 C C . HIS B 1 137 ? -19.609 10.75 -13.109 1 87 137 HIS B C 1
ATOM 2351 O O . HIS B 1 137 ? -18.641 11.469 -12.859 1 87 137 HIS B O 1
ATOM 2357 N N . VAL B 1 138 ? -19.594 9.5 -13.289 1 85.38 138 VAL B N 1
ATOM 2358 C CA . VAL B 1 138 ? -18.344 8.773 -13.102 1 85.38 138 VAL B CA 1
ATOM 2359 C C . VAL B 1 138 ? -17.344 9.195 -14.172 1 85.38 138 VAL B C 1
ATOM 2361 O O . VAL B 1 138 ? -16.172 9.453 -13.875 1 85.38 138 VAL B O 1
ATOM 2364 N N . ARG B 1 139 ? -17.781 9.32 -15.359 1 90.5 139 ARG B N 1
ATOM 2365 C CA . ARG B 1 139 ? -16.922 9.719 -16.469 1 90.5 139 ARG B CA 1
ATOM 2366 C C . ARG B 1 139 ? -16.344 11.117 -16.234 1 90.5 139 ARG B C 1
ATOM 2368 O O . ARG B 1 139 ? -15.148 11.336 -16.406 1 90.5 139 ARG B O 1
ATOM 2375 N N . ARG B 1 140 ? -17.141 11.938 -15.828 1 87.12 140 ARG B N 1
ATOM 2376 C CA . ARG B 1 140 ? -16.734 13.328 -15.625 1 87.12 140 ARG B CA 1
ATOM 2377 C C . ARG B 1 140 ? -15.727 13.438 -14.484 1 87.12 140 ARG B C 1
ATOM 2379 O O . ARG B 1 140 ? -14.734 14.148 -14.594 1 87.12 140 ARG B O 1
ATOM 2386 N N . ALA B 1 141 ? -16.016 12.797 -13.461 1 82.69 141 ALA B N 1
ATOM 2387 C CA . ALA B 1 141 ? -15.156 12.852 -12.289 1 82.69 141 ALA B CA 1
ATOM 2388 C C . ALA B 1 141 ? -13.758 12.336 -12.609 1 82.69 141 ALA B C 1
ATOM 2390 O O . ALA B 1 141 ? -12.758 12.938 -12.211 1 82.69 141 ALA B O 1
ATOM 2391 N N . ILE B 1 142 ? -13.734 11.328 -13.359 1 85.5 142 ILE B N 1
ATOM 2392 C CA . ILE B 1 142 ? -12.469 10.656 -13.656 1 85.5 142 ILE B CA 1
ATOM 2393 C C . ILE B 1 142 ? -11.688 11.453 -14.695 1 85.5 142 ILE B C 1
ATOM 2395 O O . ILE B 1 142 ? -10.484 11.656 -14.547 1 85.5 142 ILE B O 1
ATOM 2399 N N . LEU B 1 143 ? -12.289 11.953 -15.664 1 84.62 143 LEU B N 1
ATOM 2400 C CA . LEU B 1 143 ? -11.625 12.695 -16.734 1 84.62 143 LEU B CA 1
ATOM 2401 C C . LEU B 1 143 ? -11.094 14.023 -16.219 1 84.62 143 LEU B C 1
ATOM 2403 O O . LEU B 1 143 ? -10.031 14.484 -16.656 1 84.62 143 LEU B O 1
ATOM 2407 N N . ARG B 1 144 ? -11.75 14.57 -15.258 1 82.38 144 ARG B N 1
ATOM 2408 C CA . ARG B 1 144 ? -11.352 15.859 -14.688 1 82.38 144 ARG B CA 1
ATOM 2409 C C . ARG B 1 144 ? -10.07 15.719 -13.867 1 82.38 144 ARG B C 1
ATOM 2411 O O . ARG B 1 144 ? -9.281 16.656 -13.781 1 82.38 144 ARG B O 1
ATOM 2418 N N . SER B 1 145 ? -9.883 14.602 -13.375 1 80.94 145 SER B N 1
ATOM 2419 C CA . SER B 1 145 ? -8.727 14.391 -12.508 1 80.94 145 SER B CA 1
ATOM 2420 C C . SER B 1 145 ? -7.422 14.477 -13.297 1 80.94 145 SER B C 1
ATOM 2422 O O . SER B 1 145 ? -6.434 15.039 -12.812 1 80.94 145 SER B O 1
ATOM 2424 N N . SER B 1 146 ? -7.32 13.953 -14.414 1 78.44 146 SER B N 1
ATOM 2425 C CA . SER B 1 146 ? -6.109 13.969 -15.234 1 78.44 146 SER B CA 1
ATOM 2426 C C . SER B 1 146 ? -5.82 15.375 -15.766 1 78.44 146 SER B C 1
ATOM 2428 O O . SER B 1 146 ? -4.656 15.758 -15.906 1 78.44 146 SER B O 1
ATOM 2430 N N . THR B 1 147 ? -6.75 16.125 -15.969 1 72.44 147 THR B N 1
ATOM 2431 C CA . THR B 1 147 ? -6.594 17.453 -16.547 1 72.44 147 THR B CA 1
ATOM 2432 C C . THR B 1 147 ? -6.199 18.469 -15.469 1 72.44 147 THR B C 1
ATOM 2434 O O . THR B 1 147 ? -5.336 19.328 -15.695 1 72.44 147 THR B O 1
ATOM 2437 N N . LYS B 1 148 ? -6.703 18.422 -14.312 1 73 148 LYS B N 1
ATOM 2438 C CA . LYS B 1 148 ? -6.523 19.422 -13.258 1 73 148 LYS B CA 1
ATOM 2439 C C . LYS B 1 148 ? -5.152 19.281 -12.602 1 73 148 LYS B C 1
ATOM 2441 O O . LYS B 1 148 ? -4.574 20.266 -12.148 1 73 148 LYS B O 1
ATOM 2446 N N . MET B 1 149 ? -4.727 18.125 -12.516 1 72.44 149 MET B N 1
ATOM 2447 C CA . MET B 1 149 ? -3.41 17.922 -11.914 1 72.44 149 MET B CA 1
ATOM 2448 C C . MET B 1 149 ? -2.363 18.781 -12.617 1 72.44 149 MET B C 1
ATOM 2450 O O . MET B 1 149 ? -1.407 19.234 -11.984 1 72.44 149 MET B O 1
ATOM 2454 N N . LEU B 1 150 ? -2.52 19.062 -13.75 1 61.25 150 LEU B N 1
ATOM 2455 C CA . LEU B 1 150 ? -1.626 19.906 -14.531 1 61.25 150 LEU B CA 1
ATOM 2456 C C . LEU B 1 150 ? -1.803 21.375 -14.164 1 61.25 150 LEU B C 1
ATOM 2458 O O . LEU B 1 150 ? -0.831 22.125 -14.125 1 61.25 150 LEU B O 1
ATOM 2462 N N . LYS B 1 151 ? -3.033 21.672 -14.078 1 58.19 151 LYS B N 1
ATOM 2463 C CA . LYS B 1 151 ? -3.33 23.094 -13.953 1 58.19 151 LYS B CA 1
ATOM 2464 C C . LYS B 1 151 ? -2.887 23.625 -12.602 1 58.19 151 LYS B C 1
ATOM 2466 O O . LYS B 1 151 ? -2.65 24.828 -12.445 1 58.19 151 LYS B O 1
ATOM 2471 N N . GLY B 1 152 ? -2.924 22.781 -11.609 1 51.09 152 GLY B N 1
ATOM 2472 C CA . GLY B 1 152 ? -2.418 23.344 -10.367 1 51.09 152 GLY B CA 1
ATOM 2473 C C . GLY B 1 152 ? -1.023 23.922 -10.5 1 51.09 152 GLY B C 1
ATOM 2474 O O . GLY B 1 152 ? -0.608 24.75 -9.68 1 51.09 152 GLY B O 1
ATOM 2475 N N . LYS B 1 153 ? -0.083 23.375 -11.305 1 52.25 153 LYS B N 1
ATOM 2476 C CA . LYS B 1 153 ? 1.238 23.938 -11.562 1 52.25 153 LYS B CA 1
ATOM 2477 C C . LYS B 1 153 ? 1.132 25.359 -12.125 1 52.25 153 LYS B C 1
ATOM 2479 O O . LYS B 1 153 ? 1.936 26.234 -11.781 1 52.25 153 LYS B O 1
ATOM 2484 N N . GLU B 1 154 ? 0.322 25.438 -13.188 1 47.06 154 GLU B N 1
ATOM 2485 C CA . GLU B 1 154 ? 0.378 26.734 -13.867 1 47.06 154 GLU B CA 1
ATOM 2486 C C . GLU B 1 154 ? 0.144 27.875 -12.898 1 47.06 154 GLU B C 1
ATOM 2488 O O . GLU B 1 154 ? 0.707 28.969 -13.062 1 47.06 154 GLU B O 1
ATOM 2493 N N . HIS B 1 155 ? -0.67 27.672 -12.023 1 42.72 155 HIS B N 1
ATOM 2494 C CA . HIS B 1 155 ? -0.93 28.812 -11.164 1 42.72 155 HIS B CA 1
ATOM 2495 C C . HIS B 1 155 ? 0.163 28.984 -10.109 1 42.72 155 HIS B C 1
ATOM 2497 O O . HIS B 1 155 ? 0.438 30.094 -9.664 1 42.72 155 HIS B O 1
ATOM 2503 N N . LYS B 1 156 ? 0.715 28.016 -9.578 1 44.81 156 LYS B N 1
ATOM 2504 C CA . LYS B 1 156 ? 1.688 28.203 -8.5 1 44.81 156 LYS B CA 1
ATOM 2505 C C . LYS B 1 156 ? 3.059 28.578 -9.062 1 44.81 156 LYS B C 1
ATOM 2507 O O . LYS B 1 156 ? 3.875 29.172 -8.359 1 44.81 156 LYS B O 1
ATOM 2512 N N . ASP B 1 157 ? 3.543 28.031 -10.07 1 44.94 157 ASP B N 1
ATOM 2513 C CA . ASP B 1 157 ? 4.816 28.5 -10.617 1 44.94 157 ASP B CA 1
ATOM 2514 C C . ASP B 1 157 ? 4.754 29.984 -10.969 1 44.94 157 ASP B C 1
ATOM 2516 O O . ASP B 1 157 ? 5.789 30.625 -11.141 1 44.94 157 ASP B O 1
ATOM 2520 N N . GLU B 1 158 ? 3.637 30.484 -11.32 1 40.31 158 GLU B N 1
ATOM 2521 C CA . GLU B 1 158 ? 3.617 31.906 -11.633 1 40.31 158 GLU B CA 1
ATOM 2522 C C . GLU B 1 158 ? 3.689 32.75 -10.359 1 40.31 158 GLU B C 1
ATOM 2524 O O . GLU B 1 158 ? 3.875 33.969 -10.43 1 40.31 158 GLU B O 1
ATOM 2529 N N . SER B 1 159 ? 3.332 32.094 -9.305 1 38.03 159 SER B N 1
ATOM 2530 C CA . SER B 1 159 ? 3.336 32.969 -8.141 1 38.03 159 SER B CA 1
ATOM 2531 C C . SER B 1 159 ? 4.684 32.938 -7.43 1 38.03 159 SER B C 1
ATOM 2533 O O . SER B 1 159 ? 4.867 33.625 -6.414 1 38.03 159 SER B O 1
ATOM 2535 N N . ASP B 1 160 ? 5.605 32.031 -7.816 1 34.88 160 ASP B N 1
ATOM 2536 C CA . ASP B 1 160 ? 6.938 32.312 -7.285 1 34.88 160 ASP B CA 1
ATOM 2537 C C . ASP B 1 160 ? 7.742 33.188 -8.242 1 34.88 160 ASP B C 1
ATOM 2539 O O . ASP B 1 160 ? 7.715 32.969 -9.461 1 34.88 160 ASP B O 1
#